Protein AF-A0A9E2ZBU8-F1 (afdb_monomer_lite)

pLDDT: mean 86.04, std 13.84, range [34.41, 98.12]

Secondary structure (DSSP, 8-state):
--------PEEHHHHHHTSGGGGSEEEE---TT-EE-EEEEESSGGGGGGPPTTEEEEE-TTTT-STTHHHHHHHHHHHTT-SEEEEETTS---HHHHHHHHHHT--EEEESSHHHHHHHHHHHHH-HHHHHHHHHHHHHHHHHT--SHHHHHHHHHHHSTT---EEE-TT--EEEE---TT-TT---PPP--PPPTT-

Radius of gyration: 19.85 Å; chains: 1; bounding box: 48×44×57 Å

Sequence (199 aa):
MSRNRTPEQLSVAELVHFGPLSRAHAFAAENLDRQVSQVNLVSELDQIRQCEPHAAVVLHGSAAMGVWAVESALRLAWERNASCVIAPSEIAVTSSTAQLAERLRVPLFVVDDPPNHALELSATVADTEAARARLTARCAVLFGDRSSVRDIVGVINTEVPGVTAALVTKDGNVIAGRSAVGRKGGGRRVQVSVAGPDG

Foldseek 3Di:
DDDPPPPPFDFLLLCCQQNLVVPWDWLADFPSRQGAQAEAEDLALVVLLVDAAQYEYQYDPNCVPDPCSLVSSLVSCLVRNHQAYEYEPVDDQDNVSSVSNNVSVHIYIYDHPSVVSRVRVRVCRVCVVVSVVVLVVVLVVQCVPDDDPQSNLVSCCRRPGPDFDFDADPVGHTPHTDDPPPDPPDDDDDDDDDDDVVD

Structure (mmCIF, N/CA/C/O backbone):
data_AF-A0A9E2ZBU8-F1
#
_entry.id   AF-A0A9E2ZBU8-F1
#
loop_
_atom_site.group_PDB
_atom_site.id
_atom_site.type_symbol
_atom_site.label_atom_id
_atom_site.label_alt_id
_atom_site.label_comp_id
_atom_site.label_asym_id
_atom_site.label_entity_id
_atom_site.label_seq_id
_atom_site.pdbx_PDB_ins_code
_atom_site.Cartn_x
_atom_site.Cartn_y
_atom_site.Cartn_z
_atom_site.occupancy
_atom_site.B_iso_or_equiv
_atom_site.auth_seq_id
_atom_site.auth_comp_id
_atom_site.auth_asym_id
_atom_site.auth_atom_id
_atom_site.pdbx_PDB_model_num
ATOM 1 N N . MET A 1 1 ? -14.453 32.007 6.905 1.00 34.41 1 MET A N 1
ATOM 2 C CA . MET A 1 1 ? -13.083 31.735 7.394 1.00 34.41 1 MET A CA 1
ATOM 3 C C . MET A 1 1 ? -12.793 30.253 7.182 1.00 34.41 1 MET A C 1
ATOM 5 O O . MET A 1 1 ? -13.114 29.448 8.048 1.00 34.41 1 MET A O 1
ATOM 9 N N . SER A 1 2 ? -12.287 29.874 6.003 1.00 34.97 2 SER A N 1
ATOM 10 C CA . SER A 1 2 ? -11.901 28.485 5.721 1.00 34.97 2 SER A CA 1
ATOM 11 C C . SER A 1 2 ? -10.653 28.146 6.522 1.00 34.97 2 SER A C 1
ATOM 13 O O . SER A 1 2 ? -9.615 28.778 6.348 1.00 34.97 2 SER A O 1
ATOM 15 N N . ARG A 1 3 ? -10.749 27.162 7.419 1.00 41.09 3 ARG A N 1
ATOM 16 C CA . ARG A 1 3 ? -9.559 26.523 7.980 1.00 41.09 3 ARG A CA 1
ATOM 17 C C . ARG A 1 3 ? -8.838 25.852 6.813 1.00 41.09 3 ARG A C 1
ATOM 19 O O . ARG A 1 3 ? -9.423 24.971 6.190 1.00 41.09 3 ARG A O 1
ATOM 26 N N . ASN A 1 4 ? -7.600 26.261 6.535 1.00 35.69 4 ASN A N 1
ATOM 27 C CA . ASN A 1 4 ? -6.659 25.475 5.739 1.00 35.69 4 ASN A CA 1
ATOM 28 C C . ASN A 1 4 ? -6.477 24.129 6.452 1.00 35.69 4 ASN A C 1
ATOM 30 O O . ASN A 1 4 ? -5.615 23.993 7.318 1.00 35.69 4 ASN A O 1
ATOM 34 N N . ARG A 1 5 ? -7.340 23.151 6.158 1.00 44.62 5 ARG A N 1
ATOM 35 C CA . ARG A 1 5 ? -7.040 21.752 6.440 1.00 44.62 5 ARG A CA 1
ATOM 36 C C . ARG A 1 5 ? -5.906 21.413 5.489 1.00 44.62 5 ARG A C 1
ATOM 38 O O . ARG A 1 5 ? -6.126 21.329 4.286 1.00 44.62 5 ARG A O 1
ATOM 45 N N . THR A 1 6 ? -4.693 21.293 6.016 1.00 48.62 6 THR A N 1
ATOM 46 C CA . THR A 1 6 ? -3.634 20.564 5.323 1.00 48.62 6 THR A CA 1
ATOM 47 C C . THR A 1 6 ? -4.263 19.245 4.872 1.00 48.62 6 THR A C 1
ATOM 49 O O . THR A 1 6 ? -4.860 18.587 5.731 1.00 48.62 6 THR A O 1
ATOM 52 N N . PRO A 1 7 ? -4.251 18.901 3.572 1.00 54.91 7 PRO A N 1
ATOM 53 C CA . PRO A 1 7 ? -4.858 17.661 3.118 1.00 54.91 7 PRO A CA 1
ATOM 54 C C . PRO A 1 7 ? -4.205 16.527 3.901 1.00 54.91 7 PRO A C 1
ATOM 56 O O . PRO A 1 7 ? -2.984 16.366 3.884 1.00 54.91 7 PRO A O 1
ATOM 59 N N . GLU A 1 8 ? -5.016 15.832 4.691 1.00 76.56 8 GLU A N 1
ATOM 60 C CA . GLU A 1 8 ? -4.556 14.721 5.506 1.00 76.56 8 GLU A CA 1
ATOM 61 C C . GLU A 1 8 ? -4.189 13.605 4.534 1.00 76.56 8 GLU A C 1
ATOM 63 O O . GLU A 1 8 ? -5.065 13.021 3.898 1.00 76.56 8 GLU A O 1
ATOM 68 N N . GLN A 1 9 ? -2.888 13.397 4.346 1.00 88.38 9 GLN A N 1
ATOM 69 C CA . GLN A 1 9 ? -2.360 12.376 3.452 1.00 88.38 9 GLN A CA 1
ATOM 70 C C . GLN A 1 9 ? -2.675 10.983 4.006 1.00 88.38 9 GLN A C 1
ATOM 72 O O . GLN A 1 9 ? -2.912 10.808 5.206 1.00 88.38 9 GLN A O 1
ATOM 77 N N . LEU A 1 10 ? -2.708 9.998 3.111 1.00 90.56 10 LEU A N 1
ATOM 78 C CA . LEU A 1 10 ? -2.818 8.595 3.494 1.00 90.56 10 LEU A CA 1
ATOM 79 C C . LEU A 1 10 ? -1.423 8.019 3.682 1.00 90.56 10 LEU A C 1
ATOM 81 O O . LEU A 1 10 ? -0.532 8.244 2.868 1.00 90.56 10 LEU A O 1
ATOM 85 N N . SER A 1 11 ? -1.240 7.228 4.725 1.00 92.50 11 SER A N 1
ATOM 86 C CA . SER A 1 11 ? -0.054 6.396 4.896 1.00 92.50 11 SER A CA 1
ATOM 87 C C . SER A 1 11 ? -0.058 5.199 3.942 1.00 92.50 11 SER A C 1
ATOM 89 O O . SER A 1 11 ? -1.113 4.720 3.515 1.00 92.50 11 SER A O 1
ATOM 91 N N . VAL A 1 12 ? 1.122 4.642 3.660 1.00 93.44 12 VAL A N 1
ATOM 92 C CA . VAL A 1 12 ? 1.232 3.355 2.949 1.00 93.44 12 VAL A CA 1
ATOM 93 C C . VAL A 1 12 ? 0.474 2.257 3.711 1.00 93.44 12 VAL A C 1
ATOM 95 O O . VAL A 1 12 ? -0.169 1.417 3.091 1.00 93.44 12 VAL A O 1
ATOM 98 N N . ALA A 1 13 ? 0.461 2.293 5.045 1.00 90.69 13 ALA A N 1
ATOM 99 C CA . ALA A 1 13 ? -0.291 1.358 5.878 1.00 90.69 13 ALA A CA 1
ATOM 100 C C . ALA A 1 13 ? -1.806 1.439 5.620 1.00 90.69 13 ALA A C 1
ATOM 102 O O . ALA A 1 13 ? -2.461 0.407 5.492 1.00 90.69 13 ALA A O 1
ATOM 103 N N . GLU A 1 14 ? -2.368 2.645 5.495 1.00 89.94 14 GLU A N 1
ATOM 104 C CA . GLU A 1 14 ? -3.777 2.828 5.112 1.00 89.94 14 GLU A CA 1
ATOM 105 C C . GLU A 1 14 ? -4.059 2.257 3.716 1.00 89.94 14 GLU A C 1
ATOM 107 O O . GLU A 1 14 ? -5.063 1.564 3.525 1.00 89.94 14 GLU A O 1
ATOM 112 N N . LEU A 1 15 ? -3.147 2.464 2.762 1.00 92.19 15 LEU A N 1
ATOM 113 C CA . LEU A 1 15 ? -3.277 1.925 1.407 1.00 92.19 15 LEU A CA 1
ATOM 114 C C . LEU A 1 15 ? -3.177 0.393 1.358 1.00 92.19 15 LEU A C 1
ATOM 116 O O . LEU A 1 15 ? -3.864 -0.224 0.548 1.00 92.19 15 LEU A O 1
ATOM 120 N N . VAL A 1 16 ? -2.362 -0.220 2.220 1.00 91.06 16 VAL A N 1
ATOM 121 C CA . VAL A 1 16 ? -2.222 -1.682 2.337 1.00 91.06 16 VAL A CA 1
ATOM 122 C C . VAL A 1 16 ? -3.426 -2.305 3.025 1.00 91.06 16 VAL A C 1
ATOM 124 O O . VAL A 1 16 ? -3.914 -3.334 2.585 1.00 91.06 16 VAL A O 1
ATOM 127 N N . HIS A 1 17 ? -3.943 -1.717 4.098 1.00 84.12 17 HIS A N 1
ATOM 128 C CA . HIS A 1 17 ? -5.036 -2.361 4.825 1.00 84.12 17 HIS A CA 1
ATOM 129 C C . HIS A 1 17 ? -6.411 -2.162 4.163 1.00 84.12 17 HIS A C 1
ATOM 131 O O . HIS A 1 17 ? -7.248 -3.064 4.231 1.00 84.12 17 HIS A O 1
ATOM 137 N N . PHE A 1 18 ? -6.650 -1.014 3.513 1.00 78.50 18 PHE A N 1
ATOM 138 C CA . PHE A 1 18 ? -7.980 -0.639 2.985 1.00 78.50 18 PHE A CA 1
ATOM 139 C C . PHE A 1 18 ? -7.975 -0.090 1.573 1.00 78.50 18 PHE A C 1
ATOM 141 O O . PHE A 1 18 ? -9.037 0.072 0.971 1.00 78.50 18 PHE A O 1
ATOM 148 N N . GLY A 1 19 ? -6.798 0.251 1.072 1.00 84.25 19 GLY A N 1
ATOM 149 C CA . GLY A 1 19 ? -6.648 0.796 -0.255 1.00 84.25 19 GLY A CA 1
ATOM 150 C C . GLY A 1 19 ? -6.355 -0.273 -1.306 1.00 84.25 19 GLY A C 1
ATOM 151 O O . GLY A 1 19 ? -6.432 -1.484 -1.055 1.00 84.25 19 GLY A O 1
ATOM 152 N N . PRO A 1 20 ? -5.973 0.194 -2.499 1.00 88.88 20 PRO A N 1
ATOM 153 C CA . PRO A 1 20 ? -5.627 -0.663 -3.628 1.00 88.88 20 PRO A CA 1
ATOM 154 C C . PRO A 1 20 ? -4.460 -1.627 -3.351 1.00 88.88 20 PRO A C 1
ATOM 156 O O . PRO A 1 20 ? -4.374 -2.670 -3.986 1.00 88.88 20 PRO A O 1
ATOM 159 N N . LEU A 1 21 ? -3.591 -1.349 -2.366 1.00 91.88 21 LEU A N 1
ATOM 160 C CA . LEU A 1 21 ? -2.476 -2.246 -2.021 1.00 91.88 21 LEU A CA 1
ATOM 161 C C . LEU A 1 21 ? -2.887 -3.439 -1.149 1.00 91.88 21 LEU A C 1
ATOM 163 O O . LEU A 1 21 ? -2.056 -4.302 -0.886 1.00 91.88 21 LEU A O 1
ATOM 167 N N . SER A 1 22 ? -4.152 -3.544 -0.736 1.00 88.56 22 SER A N 1
ATOM 168 C CA . SER A 1 22 ? -4.653 -4.701 0.029 1.00 88.56 22 SER A CA 1
ATOM 169 C C . SER A 1 22 ? -4.558 -6.036 -0.700 1.00 88.56 22 SER A C 1
ATOM 171 O O . SER A 1 22 ? -4.572 -7.089 -0.064 1.00 88.56 22 SER A O 1
ATOM 173 N N . ARG A 1 23 ? -4.437 -5.998 -2.028 1.00 86.44 23 ARG A N 1
ATOM 174 C CA . ARG A 1 23 ? -4.254 -7.177 -2.883 1.00 86.44 23 ARG A CA 1
ATOM 175 C C . ARG A 1 23 ? -2.818 -7.330 -3.382 1.00 86.44 23 ARG A C 1
ATOM 177 O O . ARG A 1 23 ? -2.524 -8.304 -4.065 1.00 86.44 23 ARG A O 1
ATOM 184 N N . ALA A 1 24 ? -1.939 -6.386 -3.051 1.00 92.00 24 ALA A N 1
ATOM 185 C CA . ALA A 1 24 ? -0.552 -6.413 -3.477 1.00 92.00 24 ALA A CA 1
ATOM 186 C C . ALA A 1 24 ? 0.251 -7.438 -2.668 1.00 92.00 24 ALA A C 1
ATOM 188 O O . ALA A 1 24 ? 0.040 -7.614 -1.465 1.00 92.00 24 ALA A O 1
ATOM 189 N N . HIS A 1 25 ? 1.228 -8.074 -3.308 1.00 93.19 25 HIS A N 1
ATOM 190 C CA . HIS A 1 25 ? 2.196 -8.907 -2.609 1.00 93.19 25 HIS A CA 1
ATOM 191 C C . HIS A 1 25 ? 3.324 -8.034 -2.050 1.00 93.19 25 HIS A C 1
ATOM 193 O O . HIS A 1 25 ? 4.019 -7.353 -2.803 1.00 93.19 25 HIS A O 1
ATOM 199 N N . ALA A 1 26 ? 3.517 -8.035 -0.732 1.00 93.06 26 ALA A N 1
ATOM 200 C CA . ALA A 1 26 ? 4.542 -7.225 -0.081 1.00 93.06 26 ALA A CA 1
ATOM 201 C C . ALA A 1 26 ? 5.850 -8.014 0.091 1.00 93.06 26 ALA A C 1
ATOM 203 O O . ALA A 1 26 ? 5.866 -9.045 0.758 1.00 93.06 26 ALA A O 1
ATOM 204 N N . PHE A 1 27 ? 6.948 -7.497 -0.465 1.00 91.56 27 PHE A N 1
ATOM 205 C CA . PHE A 1 27 ? 8.294 -8.072 -0.324 1.00 91.56 27 PHE A CA 1
ATOM 206 C C . PHE A 1 27 ? 9.137 -7.361 0.738 1.00 91.56 27 PHE A C 1
ATOM 208 O O . PHE A 1 27 ? 10.015 -7.975 1.332 1.00 91.56 27 PHE A O 1
ATOM 215 N N . ALA A 1 28 ? 8.859 -6.082 0.992 1.00 88.19 28 ALA A N 1
ATOM 216 C CA . ALA A 1 28 ? 9.408 -5.332 2.115 1.00 88.19 28 ALA A CA 1
ATOM 217 C C . ALA A 1 28 ? 8.299 -4.436 2.670 1.00 88.19 28 ALA A C 1
ATOM 219 O O . ALA A 1 28 ? 7.835 -3.525 1.986 1.00 88.19 28 ALA A O 1
ATOM 220 N N . ALA A 1 29 ? 7.847 -4.720 3.891 1.00 83.12 29 ALA A N 1
ATOM 221 C CA . ALA A 1 29 ? 6.675 -4.085 4.500 1.00 83.12 29 ALA A CA 1
ATOM 222 C C . ALA A 1 29 ? 7.013 -3.311 5.786 1.00 83.12 29 ALA A C 1
ATOM 224 O O . ALA A 1 29 ? 6.170 -3.143 6.665 1.00 83.12 29 ALA A O 1
ATOM 225 N N . GLU A 1 30 ? 8.254 -2.849 5.922 1.00 84.50 30 GLU A N 1
ATOM 226 C CA . GLU A 1 30 ? 8.658 -1.970 7.020 1.00 84.50 30 GLU A CA 1
ATOM 227 C C . GLU A 1 30 ? 8.418 -0.496 6.668 1.00 84.50 30 GLU A C 1
ATOM 229 O O . GLU A 1 30 ? 8.468 -0.118 5.503 1.00 84.50 30 GLU A O 1
ATOM 234 N N . ASN A 1 31 ? 8.243 0.366 7.676 1.00 84.12 31 ASN A N 1
ATOM 235 C CA . ASN A 1 31 ? 8.067 1.821 7.501 1.00 84.12 31 ASN A CA 1
ATOM 236 C C . ASN A 1 31 ? 6.823 2.202 6.670 1.00 84.12 31 ASN A C 1
ATOM 238 O O . ASN A 1 31 ? 6.849 3.119 5.847 1.00 84.12 31 ASN A O 1
ATOM 242 N N . LEU A 1 32 ? 5.713 1.489 6.886 1.00 89.50 32 LEU A N 1
ATOM 243 C CA . LEU A 1 32 ? 4.431 1.763 6.223 1.00 89.50 32 LEU A CA 1
ATOM 244 C C . LEU A 1 32 ? 3.734 3.038 6.737 1.00 89.50 32 LEU A C 1
ATOM 246 O O . LEU A 1 32 ? 2.724 3.459 6.186 1.00 89.50 32 LEU A O 1
ATOM 250 N N . ASP A 1 33 ? 4.254 3.670 7.786 1.00 89.50 33 ASP A N 1
ATOM 251 C CA . ASP A 1 33 ? 3.757 4.928 8.355 1.00 89.50 33 ASP A CA 1
ATOM 252 C C . ASP A 1 33 ? 4.036 6.153 7.466 1.00 89.50 33 ASP A C 1
ATOM 254 O O . ASP A 1 33 ? 3.473 7.234 7.683 1.00 89.50 33 ASP A O 1
ATOM 258 N N . ARG A 1 34 ? 4.871 5.988 6.432 1.00 91.56 34 ARG A N 1
ATOM 259 C CA . ARG A 1 34 ? 5.190 7.042 5.466 1.00 91.56 34 ARG A CA 1
ATOM 260 C C . ARG A 1 34 ? 3.941 7.483 4.707 1.00 91.56 34 ARG A C 1
ATOM 262 O O . ARG A 1 34 ? 3.166 6.664 4.222 1.00 91.56 34 ARG A O 1
ATOM 269 N N . GLN A 1 35 ? 3.770 8.797 4.613 1.00 93.56 35 GLN A N 1
ATOM 270 C CA . GLN A 1 35 ? 2.636 9.436 3.951 1.00 93.56 35 GLN A CA 1
ATOM 271 C C . GLN A 1 35 ? 2.805 9.418 2.436 1.00 93.56 35 GLN A C 1
ATOM 273 O O . GLN A 1 35 ? 3.923 9.557 1.948 1.00 93.56 35 GLN A O 1
ATOM 278 N N . VAL A 1 36 ? 1.715 9.266 1.699 1.00 95.06 36 VAL A N 1
ATOM 279 C CA . VAL A 1 36 ? 1.680 9.288 0.239 1.00 95.06 36 VAL A CA 1
ATOM 280 C C . VAL A 1 36 ? 0.996 10.572 -0.204 1.00 95.06 36 VAL A C 1
ATOM 282 O O . VAL A 1 36 ? -0.186 10.787 0.061 1.00 95.06 36 VAL A O 1
ATOM 285 N N . SER A 1 37 ? 1.762 11.440 -0.859 1.00 93.56 37 SER A N 1
ATOM 286 C CA . SER A 1 37 ? 1.287 12.733 -1.361 1.00 93.56 37 SER A CA 1
ATOM 287 C C . SER A 1 37 ? 0.726 12.637 -2.778 1.00 93.56 37 SER A C 1
ATOM 289 O O . SER A 1 37 ? -0.188 13.376 -3.131 1.00 93.56 37 SER A O 1
ATOM 291 N N . GLN A 1 38 ? 1.282 11.735 -3.586 1.00 94.38 38 GLN A N 1
ATOM 292 C CA . GLN A 1 38 ? 0.924 11.531 -4.984 1.00 94.38 38 GLN A CA 1
ATOM 293 C C . GLN A 1 38 ? 1.355 10.144 -5.460 1.00 94.38 38 GLN A C 1
ATOM 295 O O . GLN A 1 38 ? 2.080 9.426 -4.767 1.00 94.38 38 GLN A O 1
ATOM 300 N N . VAL A 1 39 ? 0.928 9.786 -6.665 1.00 97.19 39 VAL A N 1
ATOM 301 C CA . VAL A 1 39 ? 1.244 8.513 -7.309 1.00 97.19 39 VAL A CA 1
ATOM 302 C C . VAL A 1 39 ? 1.863 8.805 -8.668 1.00 97.19 39 VAL A C 1
ATOM 304 O O . VAL A 1 39 ? 1.309 9.570 -9.455 1.00 97.19 39 VAL A O 1
ATOM 307 N N . ASN A 1 40 ? 3.003 8.182 -8.950 1.00 97.69 40 ASN A N 1
ATOM 308 C CA . ASN A 1 40 ? 3.741 8.374 -10.191 1.00 97.69 40 ASN A CA 1
ATOM 309 C C . ASN A 1 40 ? 3.876 7.028 -10.903 1.00 97.69 40 ASN A C 1
ATOM 311 O O . ASN A 1 40 ? 4.662 6.182 -10.477 1.00 97.69 40 ASN A O 1
ATOM 315 N N . LEU A 1 41 ? 3.125 6.840 -11.992 1.00 97.44 41 LEU A N 1
ATOM 316 C CA . LEU A 1 41 ? 3.335 5.728 -12.918 1.00 97.44 41 LEU A CA 1
ATOM 317 C C . LEU A 1 41 ? 4.513 6.067 -13.836 1.00 97.44 41 LEU A C 1
ATOM 319 O O . LEU A 1 41 ? 4.427 7.001 -14.632 1.00 97.44 41 LEU A O 1
ATOM 323 N N . VAL A 1 42 ? 5.606 5.317 -13.725 1.00 96.69 42 VAL A N 1
ATOM 324 C CA . VAL A 1 42 ? 6.838 5.560 -14.482 1.00 96.69 42 VAL A CA 1
ATOM 325 C C . VAL A 1 42 ? 7.047 4.483 -15.538 1.00 96.69 42 VAL A C 1
ATOM 327 O O . VAL A 1 42 ? 7.001 3.290 -15.252 1.00 96.69 42 VAL A O 1
ATOM 330 N N . SER A 1 43 ? 7.278 4.912 -16.775 1.00 94.44 43 SER A N 1
ATOM 331 C CA . SER A 1 43 ? 7.582 4.036 -17.917 1.00 94.44 43 SER A CA 1
ATOM 332 C C . SER A 1 43 ? 9.075 3.898 -18.187 1.00 94.44 43 SER A C 1
ATOM 334 O O . SER A 1 43 ? 9.480 2.950 -18.861 1.00 94.44 43 SER A O 1
ATOM 336 N N . GLU A 1 44 ? 9.877 4.786 -17.597 1.00 94.19 44 GLU A N 1
ATOM 337 C CA . GLU A 1 44 ? 11.337 4.789 -17.637 1.00 94.19 44 GLU A CA 1
ATOM 338 C C . GLU A 1 44 ? 11.893 5.127 -16.249 1.00 94.19 44 GLU A C 1
ATOM 340 O O . GLU A 1 44 ? 11.351 5.980 -15.544 1.00 94.19 44 GLU A O 1
ATOM 345 N N . LEU A 1 45 ? 13.001 4.495 -15.852 1.00 93.50 45 LEU A N 1
ATOM 346 C CA . LEU A 1 45 ? 13.570 4.677 -14.510 1.00 93.50 45 LEU A CA 1
ATOM 347 C C . LEU A 1 45 ? 14.020 6.117 -14.231 1.00 93.50 45 LEU A C 1
ATOM 349 O O . LEU A 1 45 ? 13.899 6.586 -13.100 1.00 93.50 45 LEU A O 1
ATOM 353 N N . ASP A 1 46 ? 14.486 6.851 -15.241 1.00 93.44 46 ASP A N 1
ATOM 354 C CA . ASP A 1 46 ? 14.919 8.240 -15.055 1.00 93.44 46 ASP A CA 1
ATOM 355 C C . ASP A 1 46 ? 13.769 9.187 -14.679 1.00 93.44 46 ASP A C 1
ATOM 357 O O . ASP A 1 46 ? 14.008 10.206 -14.028 1.00 93.44 46 ASP A O 1
ATOM 361 N N . GLN A 1 47 ? 12.513 8.823 -14.964 1.00 96.00 47 GLN A N 1
ATOM 362 C CA . GLN A 1 47 ? 11.340 9.581 -14.511 1.00 96.00 47 GLN A CA 1
ATOM 363 C C . GLN A 1 47 ? 11.212 9.580 -12.981 1.00 96.00 47 GLN A C 1
ATOM 365 O O . GLN A 1 47 ? 10.679 10.528 -12.402 1.00 96.00 47 GLN A O 1
ATOM 370 N N . ILE A 1 48 ? 11.771 8.573 -12.294 1.00 96.38 48 ILE A N 1
ATOM 371 C CA . ILE A 1 48 ? 11.787 8.528 -10.826 1.00 96.38 48 ILE A CA 1
ATOM 372 C C . ILE A 1 48 ? 12.538 9.739 -10.269 1.00 96.38 48 ILE A C 1
ATOM 374 O O . ILE A 1 48 ? 12.109 10.317 -9.274 1.00 96.38 48 ILE A O 1
ATOM 378 N N . ARG A 1 49 ? 13.600 10.202 -10.943 1.00 95.06 49 ARG A N 1
ATOM 379 C CA . ARG A 1 49 ? 14.395 11.366 -10.509 1.00 95.06 49 ARG A CA 1
ATOM 380 C C . ARG A 1 49 ? 13.577 12.655 -10.437 1.00 95.06 49 ARG A C 1
ATOM 382 O O . ARG A 1 49 ? 13.947 13.562 -9.699 1.00 95.06 49 ARG A O 1
ATOM 389 N N . GLN A 1 50 ? 12.477 12.723 -11.181 1.00 94.19 50 GLN A N 1
ATOM 390 C CA . GLN A 1 50 ? 11.587 13.880 -11.251 1.00 94.19 50 GLN A CA 1
ATOM 391 C C . GLN A 1 50 ? 10.398 13.773 -10.286 1.00 94.19 50 GLN A C 1
ATOM 393 O O . GLN A 1 50 ? 9.637 14.724 -10.153 1.00 94.19 50 GLN A O 1
ATOM 398 N N . CYS A 1 51 ? 10.223 12.640 -9.599 1.00 94.06 51 CYS A N 1
ATOM 399 C CA . CYS A 1 51 ? 9.141 12.477 -8.631 1.00 94.06 51 CYS A CA 1
ATOM 400 C C . CYS A 1 51 ? 9.342 13.416 -7.437 1.00 94.06 51 CYS A C 1
ATOM 402 O O . CYS A 1 51 ? 10.471 13.581 -6.964 1.00 94.06 51 CYS A O 1
ATOM 404 N N . GLU A 1 52 ? 8.261 14.005 -6.921 1.00 93.62 52 GLU A N 1
ATOM 405 C CA . GLU A 1 52 ? 8.315 14.747 -5.655 1.00 93.62 52 GLU A CA 1
ATOM 406 C C . GLU A 1 52 ? 8.511 13.791 -4.471 1.00 93.62 52 GLU A C 1
ATOM 408 O O . GLU A 1 52 ? 8.143 12.611 -4.553 1.00 93.62 52 GLU A O 1
ATOM 413 N N . PRO A 1 53 ? 9.047 14.289 -3.343 1.00 95.00 53 PRO A N 1
ATOM 414 C CA . PRO A 1 53 ? 9.073 13.530 -2.105 1.00 95.00 53 PRO A CA 1
ATOM 415 C C . PRO A 1 53 ? 7.686 13.010 -1.727 1.00 95.00 53 PRO A C 1
ATOM 417 O O . PRO A 1 53 ? 6.661 13.643 -1.993 1.00 95.00 53 PRO A O 1
ATOM 420 N N . HIS A 1 54 ? 7.671 11.869 -1.045 1.00 95.94 54 HIS A N 1
ATOM 421 C CA . HIS A 1 54 ? 6.458 11.198 -0.583 1.00 95.94 54 HIS A CA 1
ATOM 422 C C . HIS A 1 54 ? 5.552 10.629 -1.689 1.00 95.94 54 HIS A C 1
ATOM 424 O O . HIS A 1 54 ? 4.423 10.225 -1.414 1.00 95.94 54 HIS A O 1
ATOM 430 N N . ALA A 1 55 ? 6.040 10.534 -2.929 1.00 96.94 55 ALA A N 1
ATOM 431 C CA . ALA A 1 55 ? 5.330 9.845 -4.002 1.00 96.94 55 ALA A CA 1
ATOM 432 C C . ALA A 1 55 ? 5.321 8.318 -3.805 1.00 96.94 55 ALA A C 1
ATOM 434 O O . ALA A 1 55 ? 6.320 7.737 -3.375 1.00 96.94 55 ALA A O 1
ATOM 435 N N . ALA A 1 56 ? 4.227 7.656 -4.172 1.00 97.62 56 ALA A N 1
ATOM 436 C CA . ALA A 1 56 ? 4.212 6.223 -4.451 1.00 97.62 56 ALA A CA 1
ATOM 437 C C . ALA A 1 56 ? 4.635 6.002 -5.910 1.00 97.62 56 ALA A C 1
ATOM 439 O O . ALA A 1 56 ? 3.968 6.478 -6.831 1.00 97.62 56 ALA A O 1
ATOM 440 N N . VAL A 1 57 ? 5.751 5.309 -6.128 1.00 98.12 57 VAL A N 1
ATOM 441 C CA . VAL A 1 57 ? 6.291 5.062 -7.471 1.00 98.12 57 VAL A CA 1
ATOM 442 C C . VAL A 1 57 ? 5.764 3.727 -7.975 1.00 98.12 57 VAL A C 1
ATOM 444 O O . VAL A 1 57 ? 6.062 2.687 -7.393 1.00 98.12 57 VAL A O 1
ATOM 447 N N . VAL A 1 58 ? 5.007 3.751 -9.066 1.00 97.94 58 VAL A N 1
ATOM 448 C CA . VAL A 1 58 ? 4.495 2.553 -9.735 1.00 97.94 58 VAL A CA 1
ATOM 449 C C . VAL A 1 58 ? 5.291 2.337 -11.010 1.00 97.94 58 VAL A C 1
ATOM 451 O O . VAL A 1 58 ? 5.292 3.188 -11.896 1.00 97.94 58 VAL A O 1
ATOM 454 N N . LEU A 1 59 ? 5.985 1.210 -11.115 1.00 97.19 59 LEU A N 1
ATOM 455 C CA . LEU A 1 59 ? 6.727 0.856 -12.316 1.00 97.19 59 LEU A CA 1
ATOM 456 C C . LEU A 1 59 ? 5.758 0.292 -13.356 1.00 97.19 59 LEU A C 1
ATOM 458 O O . LEU A 1 59 ? 5.057 -0.686 -13.108 1.00 97.19 59 LEU A O 1
ATOM 462 N N . HIS A 1 60 ? 5.742 0.884 -14.542 1.00 94.81 60 HIS A N 1
ATOM 463 C CA . HIS A 1 60 ? 5.164 0.242 -15.712 1.00 94.81 60 HIS A CA 1
ATOM 464 C C . HIS A 1 60 ? 6.033 -0.953 -16.130 1.00 94.81 60 HIS A C 1
ATOM 466 O O . HIS A 1 60 ? 7.250 -0.946 -15.915 1.00 94.81 60 HIS A O 1
ATOM 472 N N . GLY A 1 61 ? 5.439 -1.941 -16.809 1.00 88.44 61 GLY A N 1
ATOM 473 C CA . GLY A 1 61 ? 6.156 -3.126 -17.296 1.00 88.44 61 GLY A CA 1
ATOM 474 C C . 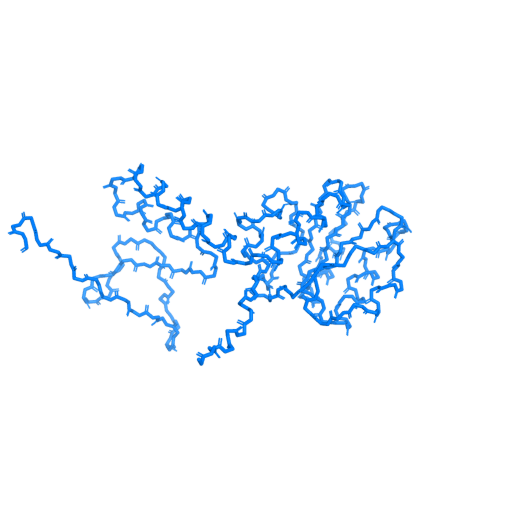GLY A 1 61 ? 7.398 -2.792 -18.132 1.00 88.44 61 GLY A C 1
ATOM 475 O O . GLY A 1 61 ? 8.403 -3.483 -18.038 1.00 88.44 61 GLY A O 1
ATOM 476 N N . SER A 1 62 ? 7.388 -1.678 -18.873 1.00 88.50 62 SER A N 1
ATOM 477 C CA . SER A 1 62 ? 8.551 -1.206 -19.642 1.00 88.50 62 SER A CA 1
ATOM 478 C C . SER A 1 62 ? 9.715 -0.712 -18.773 1.00 88.50 62 SER A C 1
ATOM 480 O O . SER A 1 62 ? 10.865 -1.003 -19.087 1.00 88.50 62 SER A O 1
ATOM 482 N N . ALA A 1 63 ? 9.441 -0.003 -17.670 1.00 87.00 63 ALA A N 1
ATOM 483 C CA . ALA A 1 63 ? 10.468 0.502 -16.746 1.00 87.00 63 ALA A CA 1
ATOM 484 C C . ALA A 1 63 ? 11.138 -0.628 -15.955 1.00 87.00 63 ALA A C 1
ATOM 486 O O . ALA A 1 63 ? 12.248 -0.492 -15.447 1.00 87.00 63 ALA A O 1
ATOM 487 N N . ALA A 1 64 ? 10.414 -1.734 -15.845 1.00 84.38 64 ALA A N 1
ATOM 488 C CA . ALA A 1 64 ? 10.767 -2.959 -15.163 1.00 84.38 64 ALA A CA 1
ATOM 489 C C . ALA A 1 64 ? 11.635 -3.915 -16.000 1.00 84.38 64 ALA A C 1
ATOM 491 O O . ALA A 1 64 ? 12.107 -4.930 -15.485 1.00 84.38 64 ALA A O 1
ATOM 492 N N . MET A 1 65 ? 11.861 -3.604 -17.279 1.00 81.00 65 MET A N 1
ATOM 493 C CA . MET A 1 65 ? 12.649 -4.444 -18.175 1.00 81.00 65 MET A CA 1
ATOM 494 C C . MET A 1 65 ? 14.141 -4.304 -17.870 1.00 81.00 65 MET A C 1
ATOM 496 O O . MET A 1 65 ? 14.800 -3.355 -18.287 1.00 81.00 65 MET A O 1
ATOM 500 N N . GLY A 1 66 ? 14.695 -5.278 -17.155 1.00 80.50 66 GLY A N 1
ATOM 501 C CA . GLY A 1 66 ? 16.132 -5.373 -16.921 1.00 80.50 66 GLY A CA 1
ATOM 502 C C . GLY A 1 66 ? 16.460 -6.146 -15.654 1.00 80.50 66 GLY A C 1
ATOM 503 O O . GLY A 1 66 ? 15.726 -6.090 -14.675 1.00 80.50 66 GLY A O 1
ATOM 504 N N . VAL A 1 67 ? 17.609 -6.826 -15.659 1.00 81.56 67 VAL A N 1
ATOM 505 C CA . VAL A 1 67 ? 18.064 -7.685 -14.546 1.00 81.56 67 VAL A CA 1
ATOM 506 C C . VAL A 1 67 ? 18.164 -6.926 -13.212 1.00 81.56 67 VAL A C 1
ATOM 508 O O . VAL A 1 67 ? 18.046 -7.540 -12.162 1.00 81.56 67 VAL A O 1
ATOM 511 N N . TRP A 1 68 ? 18.350 -5.602 -13.261 1.00 87.25 68 TRP A N 1
ATOM 512 C CA . TRP A 1 68 ? 18.544 -4.727 -12.095 1.00 87.25 68 TRP A CA 1
ATOM 513 C C . TRP A 1 68 ? 17.551 -3.558 -12.033 1.00 87.25 68 TRP A C 1
ATOM 515 O O . TRP A 1 68 ? 17.829 -2.529 -11.406 1.00 87.25 68 TRP A O 1
ATOM 525 N N . ALA A 1 69 ? 16.439 -3.643 -12.769 1.00 92.44 69 ALA A N 1
ATOM 526 C CA . ALA A 1 69 ? 15.512 -2.525 -12.905 1.00 92.44 69 ALA A CA 1
ATOM 527 C C . ALA A 1 69 ? 14.853 -2.160 -11.565 1.00 92.44 69 ALA A C 1
ATOM 529 O O . ALA A 1 69 ? 14.797 -0.982 -11.209 1.00 92.44 69 ALA A O 1
ATOM 530 N N . VAL A 1 70 ? 14.430 -3.158 -10.782 1.00 95.19 70 VAL A N 1
ATOM 531 C CA . VAL A 1 70 ? 13.781 -2.938 -9.478 1.00 95.19 70 VAL A CA 1
ATOM 532 C C . VAL A 1 70 ? 14.778 -2.407 -8.447 1.00 95.19 70 VAL A C 1
ATOM 534 O O . VAL A 1 70 ? 14.464 -1.469 -7.722 1.00 95.19 70 VAL A O 1
ATOM 537 N N . GLU A 1 71 ? 16.005 -2.925 -8.408 1.00 96.06 71 GLU A N 1
ATOM 538 C CA . GLU A 1 71 ? 17.065 -2.439 -7.518 1.00 96.06 71 GLU A CA 1
ATOM 539 C C . GLU A 1 71 ? 17.434 -0.986 -7.826 1.00 96.06 71 GLU A C 1
ATOM 541 O O . GLU A 1 71 ? 17.610 -0.169 -6.917 1.00 96.06 71 GLU A O 1
ATOM 546 N N . SER A 1 72 ? 17.516 -0.653 -9.115 1.00 96.31 72 SER A N 1
ATOM 547 C CA . SER A 1 72 ? 17.766 0.713 -9.570 1.00 96.31 72 SER A CA 1
ATOM 548 C C . SER A 1 72 ? 16.606 1.630 -9.187 1.00 96.31 72 SER A C 1
ATOM 550 O O . SER A 1 72 ? 16.838 2.703 -8.632 1.00 96.31 72 SER A O 1
ATOM 552 N N . ALA A 1 73 ? 15.361 1.191 -9.395 1.00 97.00 73 ALA A N 1
ATOM 553 C CA . ALA A 1 73 ? 14.174 1.930 -8.981 1.00 97.00 73 ALA A CA 1
ATOM 554 C C . ALA A 1 73 ? 14.139 2.178 -7.468 1.00 97.00 73 ALA A C 1
ATOM 556 O O . ALA A 1 73 ? 13.893 3.305 -7.050 1.00 97.00 73 ALA A O 1
ATOM 557 N N . LEU A 1 74 ? 14.438 1.166 -6.646 1.00 97.44 74 LEU A N 1
ATOM 558 C CA . LEU A 1 74 ? 14.504 1.289 -5.186 1.00 97.44 74 LEU A CA 1
ATOM 559 C C . LEU A 1 74 ? 15.535 2.330 -4.753 1.00 97.44 74 LEU A C 1
ATOM 561 O O . LEU A 1 74 ? 15.255 3.162 -3.889 1.00 97.44 74 LEU A O 1
ATOM 565 N N . ARG A 1 75 ? 16.717 2.319 -5.376 1.00 97.69 75 ARG A N 1
ATOM 566 C CA . ARG A 1 75 ? 17.761 3.303 -5.090 1.00 97.69 75 ARG A CA 1
ATOM 567 C C . ARG A 1 75 ? 17.325 4.718 -5.469 1.00 97.69 75 ARG A C 1
ATOM 569 O O . ARG A 1 75 ? 17.479 5.627 -4.660 1.00 97.69 75 ARG A O 1
ATOM 576 N N . LEU A 1 76 ? 16.739 4.899 -6.652 1.00 97.75 76 LEU A N 1
ATOM 577 C CA . LEU A 1 76 ? 16.238 6.200 -7.107 1.00 97.75 76 LEU A CA 1
ATOM 578 C C . LEU A 1 76 ? 15.079 6.706 -6.239 1.00 97.75 76 LEU A C 1
ATOM 580 O O . LEU A 1 76 ? 15.037 7.880 -5.878 1.00 97.75 76 LEU A O 1
ATOM 584 N N . ALA A 1 77 ? 14.164 5.819 -5.856 1.00 97.38 77 ALA A N 1
ATOM 585 C CA . ALA A 1 77 ? 13.058 6.119 -4.957 1.00 97.38 77 ALA A CA 1
ATOM 586 C C . ALA A 1 77 ? 13.566 6.570 -3.580 1.00 97.38 77 ALA A C 1
ATOM 588 O O . ALA A 1 77 ? 13.078 7.562 -3.035 1.00 97.38 77 ALA A O 1
ATOM 589 N N . TRP A 1 78 ? 14.586 5.893 -3.043 1.00 97.38 78 TRP A N 1
ATOM 590 C CA . TRP A 1 78 ? 15.252 6.295 -1.806 1.00 97.38 78 TRP A CA 1
ATOM 591 C C . TRP A 1 78 ? 15.911 7.679 -1.928 1.00 97.38 78 TRP A C 1
ATOM 593 O O . TRP A 1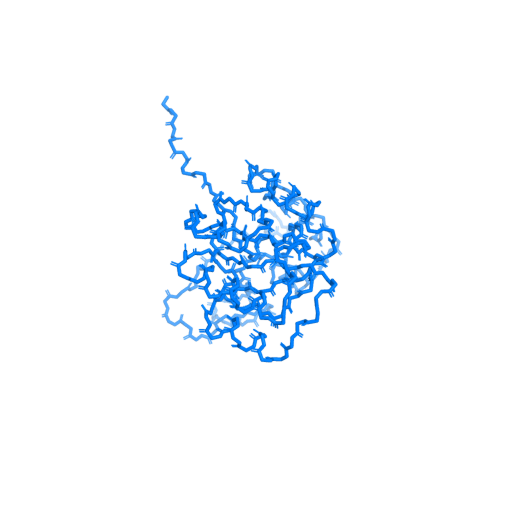 78 ? 15.656 8.543 -1.090 1.00 97.38 78 TRP A O 1
ATOM 603 N N . GLU A 1 79 ? 16.670 7.934 -3.001 1.00 97.56 79 GLU A N 1
ATOM 604 C CA . GLU A 1 79 ? 17.295 9.242 -3.282 1.00 97.56 79 GLU A CA 1
ATOM 605 C C . GLU A 1 79 ? 16.258 10.379 -3.365 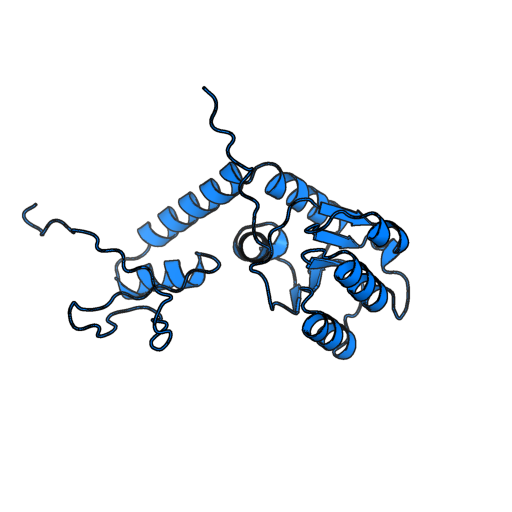1.00 97.56 79 GLU A C 1
ATOM 607 O O . GLU A 1 79 ? 16.536 11.523 -2.995 1.00 97.56 79 GLU A O 1
ATOM 612 N N . ARG A 1 80 ? 15.040 10.069 -3.822 1.00 96.81 80 ARG A N 1
ATOM 613 C CA . ARG A 1 80 ? 13.927 11.019 -3.947 1.00 96.81 80 ARG A CA 1
ATOM 614 C C . ARG A 1 80 ? 12.992 11.072 -2.744 1.00 96.81 80 ARG A C 1
ATOM 616 O O . ARG A 1 80 ? 12.040 11.847 -2.766 1.00 96.81 80 ARG A O 1
ATOM 623 N N . ASN A 1 81 ? 13.262 10.308 -1.684 1.00 96.62 81 ASN A N 1
ATOM 624 C CA . ASN A 1 81 ? 12.374 10.182 -0.527 1.00 96.62 81 ASN A CA 1
ATOM 625 C C . ASN A 1 81 ? 10.934 9.785 -0.935 1.00 96.62 81 ASN A C 1
ATOM 627 O O . ASN A 1 81 ? 9.960 10.228 -0.324 1.00 96.62 81 ASN A O 1
ATOM 631 N N . ALA A 1 82 ? 10.788 8.940 -1.959 1.00 97.38 82 ALA A N 1
ATOM 632 C CA . ALA A 1 82 ? 9.513 8.336 -2.351 1.00 97.38 82 ALA A CA 1
ATOM 633 C C . ALA A 1 82 ? 9.036 7.361 -1.269 1.00 97.38 82 ALA A C 1
ATOM 635 O O . ALA A 1 82 ? 9.867 6.727 -0.619 1.00 97.38 82 ALA A O 1
ATOM 636 N N . SER A 1 83 ? 7.726 7.252 -1.052 1.00 97.12 83 SER A N 1
ATOM 637 C CA . SER A 1 83 ? 7.115 6.541 0.081 1.00 97.12 83 SER A CA 1
ATOM 638 C C . SER A 1 83 ? 7.059 5.029 -0.078 1.00 97.12 83 SER A C 1
ATOM 640 O O . SER A 1 83 ? 7.167 4.326 0.923 1.00 97.12 83 SER A O 1
ATOM 642 N N . CYS A 1 84 ? 6.941 4.530 -1.305 1.00 97.62 84 CYS A N 1
ATOM 643 C CA . CYS A 1 84 ? 7.029 3.110 -1.639 1.00 97.62 84 CYS A CA 1
ATOM 644 C C . CYS A 1 84 ? 7.310 2.923 -3.136 1.00 97.62 84 CYS A C 1
ATOM 646 O O . CYS A 1 84 ? 7.145 3.854 -3.930 1.00 97.62 84 CYS A O 1
ATOM 648 N N . VAL A 1 85 ? 7.726 1.710 -3.501 1.00 97.75 85 VAL A N 1
ATOM 649 C CA . VAL A 1 85 ? 7.852 1.250 -4.887 1.00 97.75 85 VAL A CA 1
ATOM 650 C C . VAL A 1 85 ? 6.889 0.090 -5.110 1.00 97.75 85 VAL A C 1
ATOM 652 O O . VAL A 1 85 ? 6.801 -0.828 -4.295 1.00 97.75 85 VAL A O 1
ATOM 655 N N . ILE A 1 86 ? 6.164 0.140 -6.221 1.00 97.44 86 ILE A N 1
ATOM 656 C CA . ILE A 1 86 ? 5.213 -0.878 -6.654 1.00 97.44 86 ILE A CA 1
ATOM 657 C C . ILE A 1 86 ? 5.670 -1.377 -8.021 1.00 97.44 86 ILE A C 1
ATOM 659 O O . ILE A 1 86 ? 5.780 -0.594 -8.963 1.00 97.44 86 ILE A O 1
ATOM 663 N N . ALA A 1 87 ? 5.973 -2.665 -8.114 1.00 96.25 87 ALA A N 1
ATOM 664 C CA . ALA A 1 87 ? 6.482 -3.307 -9.314 1.00 96.25 87 ALA A CA 1
ATOM 665 C C . ALA A 1 87 ? 5.435 -4.250 -9.948 1.00 96.25 87 ALA A C 1
ATOM 667 O O . ALA A 1 87 ? 4.555 -4.751 -9.246 1.00 96.25 87 ALA A O 1
ATOM 668 N N . PRO A 1 88 ? 5.527 -4.503 -11.263 1.00 95.31 88 PRO A N 1
ATOM 669 C CA . PRO A 1 88 ? 4.733 -5.520 -11.944 1.00 95.31 88 PRO A CA 1
ATOM 670 C C . PRO A 1 88 ? 4.990 -6.933 -11.410 1.00 95.31 88 PRO A C 1
ATOM 672 O O . PRO A 1 88 ? 6.127 -7.274 -11.070 1.00 95.31 88 PRO A O 1
ATOM 675 N N . SER A 1 89 ? 3.949 -7.768 -11.382 1.00 92.69 89 SER A N 1
ATOM 676 C CA . SER A 1 89 ? 4.015 -9.176 -10.961 1.00 92.69 89 SER A CA 1
ATOM 677 C C . SER A 1 89 ? 4.777 -10.084 -11.909 1.00 92.69 89 SER A C 1
ATOM 679 O O . SER A 1 89 ? 5.247 -11.144 -11.495 1.00 92.69 89 SER A O 1
ATOM 681 N N . GLU A 1 90 ? 5.003 -9.643 -13.144 1.00 88.88 90 GLU A N 1
ATOM 682 C CA . GLU A 1 90 ? 5.816 -10.363 -14.116 1.00 88.88 90 GLU A CA 1
ATOM 683 C C . GLU A 1 90 ? 7.315 -10.344 -13.764 1.00 88.88 90 GLU A C 1
ATOM 685 O O . GLU A 1 90 ? 8.089 -11.129 -14.316 1.00 88.88 90 GLU A O 1
ATOM 690 N N . ILE A 1 91 ? 7.747 -9.478 -12.837 1.00 86.00 91 ILE A N 1
ATOM 691 C CA . ILE A 1 91 ? 9.135 -9.443 -12.372 1.00 86.00 91 ILE A CA 1
ATOM 692 C C . ILE A 1 91 ? 9.338 -10.408 -11.208 1.00 86.00 91 ILE A C 1
ATOM 694 O O . ILE A 1 91 ? 8.708 -10.303 -10.155 1.00 86.00 91 ILE A O 1
ATOM 698 N N . ALA A 1 92 ? 10.338 -11.276 -11.342 1.00 83.38 92 ALA A N 1
ATOM 699 C CA . ALA A 1 92 ? 10.833 -12.064 -10.224 1.00 83.38 92 ALA A CA 1
ATOM 700 C C . ALA A 1 92 ? 11.607 -11.175 -9.234 1.00 83.38 92 ALA A C 1
ATOM 702 O O . ALA A 1 92 ? 12.761 -10.814 -9.472 1.00 83.38 92 ALA A O 1
ATOM 703 N N . VAL A 1 93 ? 10.990 -10.848 -8.098 1.00 88.38 93 VAL A N 1
ATOM 704 C CA . VAL A 1 93 ? 11.683 -10.200 -6.978 1.00 88.38 93 VAL A CA 1
ATOM 705 C C . VAL A 1 93 ? 12.526 -11.243 -6.251 1.00 88.38 93 VAL A C 1
ATOM 707 O O . VAL A 1 93 ? 12.011 -12.218 -5.702 1.00 88.38 93 VAL A O 1
ATOM 710 N N . THR A 1 94 ? 13.844 -11.049 -6.250 1.00 91.25 94 THR A N 1
ATOM 711 C CA . THR A 1 94 ? 14.767 -11.957 -5.560 1.00 91.25 94 THR A CA 1
ATOM 712 C C . THR A 1 94 ? 14.843 -11.635 -4.067 1.00 91.25 94 THR A C 1
ATOM 714 O O . THR A 1 94 ? 14.514 -10.530 -3.627 1.00 91.25 94 THR A O 1
ATOM 717 N N . SER A 1 95 ? 15.355 -12.573 -3.267 1.00 91.44 95 SER A N 1
ATOM 718 C CA . SER A 1 95 ? 15.648 -12.315 -1.851 1.00 91.44 95 SER A CA 1
ATOM 719 C C . SER A 1 95 ? 16.638 -11.159 -1.662 1.00 91.44 95 SER A C 1
ATOM 721 O O . SER A 1 95 ? 16.506 -10.387 -0.715 1.00 91.44 95 SER A O 1
ATOM 723 N N . SER A 1 96 ? 17.596 -10.992 -2.578 1.00 93.00 96 SER A N 1
ATOM 724 C CA . SER A 1 96 ? 18.541 -9.871 -2.565 1.00 93.00 96 SER A CA 1
ATOM 725 C C . SER A 1 96 ? 17.852 -8.529 -2.822 1.00 93.00 96 SER A C 1
ATOM 727 O O . SER A 1 96 ? 18.175 -7.543 -2.159 1.00 93.00 96 SER A O 1
ATOM 729 N N . THR A 1 97 ? 16.871 -8.491 -3.727 1.00 94.62 97 THR A N 1
ATOM 730 C CA . THR A 1 97 ? 16.055 -7.301 -4.007 1.00 94.62 97 THR A CA 1
ATOM 731 C C . THR A 1 97 ? 15.225 -6.904 -2.781 1.00 94.62 97 THR A C 1
ATOM 733 O O . THR A 1 97 ? 15.212 -5.734 -2.397 1.00 94.62 97 THR A O 1
ATOM 736 N N . ALA A 1 98 ? 14.587 -7.876 -2.118 1.00 94.31 98 ALA A N 1
ATOM 737 C CA . ALA A 1 98 ? 13.819 -7.643 -0.892 1.00 94.31 98 ALA A CA 1
ATOM 738 C C . ALA A 1 98 ? 14.706 -7.102 0.247 1.00 94.31 98 ALA A C 1
ATOM 740 O O . ALA A 1 98 ? 14.391 -6.075 0.846 1.00 94.31 98 ALA A O 1
ATOM 741 N N . GLN A 1 99 ? 15.878 -7.707 0.470 1.00 95.69 99 GLN A N 1
ATOM 742 C CA . GLN A 1 99 ? 16.848 -7.228 1.465 1.00 95.69 99 GLN A CA 1
ATOM 743 C C . GLN A 1 99 ? 17.361 -5.814 1.159 1.00 95.69 99 GLN A C 1
ATOM 745 O O . GLN A 1 99 ? 17.622 -5.029 2.073 1.00 95.69 99 GLN A O 1
ATOM 750 N N . LEU A 1 100 ? 17.531 -5.462 -0.120 1.00 96.50 100 LEU A N 1
ATOM 751 C CA . LEU A 1 100 ? 17.885 -4.098 -0.508 1.00 96.50 100 LEU A CA 1
ATOM 752 C C . LEU A 1 100 ? 16.768 -3.113 -0.137 1.00 96.50 100 LEU A C 1
ATOM 754 O O . LEU A 1 100 ? 17.064 -2.067 0.441 1.00 96.50 100 LEU A O 1
ATOM 758 N N . ALA A 1 101 ? 15.511 -3.449 -0.433 1.00 96.62 101 ALA A N 1
ATOM 759 C CA . ALA A 1 101 ? 14.352 -2.625 -0.093 1.00 96.62 101 ALA A CA 1
ATOM 760 C C . ALA A 1 101 ? 14.251 -2.377 1.425 1.00 96.62 101 ALA A C 1
ATOM 762 O O . ALA A 1 101 ? 14.110 -1.230 1.856 1.00 96.62 101 ALA A O 1
ATOM 763 N N . GLU A 1 102 ? 14.442 -3.421 2.239 1.00 95.56 102 GLU A N 1
ATOM 764 C CA . GLU A 1 102 ? 14.505 -3.325 3.706 1.00 95.56 102 GLU A CA 1
ATOM 765 C C . GLU A 1 102 ? 15.637 -2.397 4.173 1.00 95.56 102 GLU A C 1
ATOM 767 O O . GLU A 1 102 ? 15.415 -1.471 4.956 1.00 95.56 102 GLU A O 1
ATOM 772 N N . ARG A 1 103 ? 16.854 -2.573 3.639 1.00 96.25 103 ARG A N 1
ATOM 773 C CA . ARG A 1 103 ? 18.019 -1.737 3.985 1.00 96.25 103 ARG A CA 1
ATOM 774 C C . ARG A 1 103 ? 17.824 -0.268 3.627 1.00 96.25 103 ARG A C 1
ATOM 776 O O . ARG A 1 103 ? 18.276 0.602 4.371 1.00 96.25 103 ARG A O 1
ATOM 783 N N . LEU A 1 104 ? 17.180 0.005 2.495 1.00 96.50 104 LEU A N 1
ATOM 784 C CA . LEU A 1 104 ? 16.844 1.360 2.058 1.00 96.50 104 LEU A CA 1
ATOM 785 C C . LEU A 1 104 ? 15.605 1.916 2.769 1.00 96.50 104 LEU A C 1
ATOM 787 O O . LEU A 1 104 ? 15.327 3.107 2.642 1.00 96.50 104 LEU A O 1
ATOM 791 N N . ARG A 1 105 ? 14.879 1.091 3.537 1.00 95.81 105 ARG A N 1
ATOM 792 C CA . ARG A 1 105 ? 13.607 1.445 4.185 1.00 95.81 105 ARG A CA 1
ATOM 793 C C . ARG A 1 105 ? 12.566 1.962 3.190 1.00 95.81 105 ARG A C 1
ATOM 795 O O . ARG A 1 105 ? 11.807 2.888 3.486 1.00 95.81 105 ARG A O 1
ATOM 802 N N . VAL A 1 106 ? 12.542 1.363 2.003 1.00 97.25 106 VAL A N 1
ATOM 803 C CA . VAL A 1 106 ? 11.558 1.652 0.959 1.00 97.25 106 VAL A CA 1
ATOM 804 C C . VAL A 1 106 ? 10.649 0.433 0.834 1.00 97.25 106 VAL A C 1
ATOM 806 O O . VAL A 1 106 ? 11.122 -0.609 0.382 1.00 97.25 106 VAL A O 1
ATOM 809 N N . PRO A 1 107 ? 9.365 0.533 1.225 1.00 97.25 107 PRO A N 1
ATOM 810 C CA . PRO A 1 107 ? 8.413 -0.545 1.024 1.00 97.25 107 PRO A CA 1
ATOM 811 C C . PRO A 1 107 ? 8.357 -0.974 -0.444 1.00 97.25 107 PRO A C 1
ATOM 813 O O . PRO A 1 107 ? 8.277 -0.117 -1.331 1.00 97.25 107 PRO A O 1
ATOM 816 N N . LEU A 1 108 ? 8.374 -2.285 -0.680 1.00 97.19 108 LEU A N 1
ATOM 817 C CA . LEU A 1 108 ? 8.298 -2.883 -2.010 1.00 97.19 108 LEU A CA 1
ATOM 818 C C . LEU A 1 108 ? 7.063 -3.771 -2.105 1.00 97.19 108 LEU A C 1
ATOM 820 O O . LEU A 1 108 ? 6.930 -4.751 -1.365 1.00 97.19 108 LEU A O 1
ATOM 824 N N . PHE A 1 109 ? 6.209 -3.441 -3.064 1.00 96.94 109 PHE A N 1
ATOM 825 C CA . PHE A 1 109 ? 5.016 -4.199 -3.399 1.00 96.94 109 PHE A CA 1
ATOM 826 C C . PHE A 1 109 ? 5.079 -4.686 -4.833 1.00 96.94 109 PHE A C 1
ATOM 828 O O . PHE A 1 109 ? 5.709 -4.068 -5.689 1.00 96.94 109 PHE A O 1
ATOM 835 N N . VAL A 1 110 ? 4.374 -5.774 -5.087 1.00 95.62 110 VAL A N 1
ATOM 836 C CA . VAL A 1 110 ? 4.165 -6.321 -6.413 1.00 95.62 110 VAL A CA 1
ATOM 837 C C . VAL A 1 110 ? 2.672 -6.439 -6.674 1.00 95.62 110 VAL A C 1
ATOM 839 O O . VAL A 1 110 ? 1.925 -6.900 -5.808 1.00 95.62 110 VAL A O 1
ATOM 842 N N . VAL A 1 111 ? 2.244 -5.988 -7.848 1.00 95.31 111 VAL A N 1
ATOM 843 C CA . VAL A 1 111 ? 0.837 -5.946 -8.255 1.00 95.31 111 VAL A CA 1
ATOM 844 C C . VAL A 1 111 ? 0.665 -6.455 -9.677 1.00 95.31 111 VAL A C 1
ATOM 846 O O . VAL A 1 111 ? 1.547 -6.286 -10.519 1.00 95.31 111 VAL A O 1
ATOM 849 N N . ASP A 1 112 ? -0.507 -7.017 -9.943 1.00 92.31 112 ASP A N 1
ATOM 850 C CA . ASP A 1 112 ? -0.980 -7.245 -11.306 1.00 92.31 112 ASP A CA 1
ATOM 851 C C . ASP A 1 112 ? -1.472 -5.922 -11.914 1.00 92.31 112 ASP A C 1
ATOM 853 O O . ASP A 1 112 ? -2.015 -5.081 -11.197 1.00 92.31 112 ASP A O 1
ATOM 857 N N . ASP A 1 113 ? -1.311 -5.741 -13.228 1.00 93.62 113 ASP A N 1
ATOM 858 C CA . ASP A 1 113 ? -1.743 -4.539 -13.969 1.00 93.62 113 ASP A CA 1
ATOM 859 C C . ASP A 1 113 ? -1.350 -3.208 -13.272 1.00 93.62 113 ASP A C 1
ATOM 861 O O . ASP A 1 113 ? -2.191 -2.510 -12.682 1.00 93.62 113 ASP A O 1
ATOM 865 N N . PRO A 1 114 ? -0.054 -2.832 -13.307 1.00 94.62 114 PRO A N 1
ATOM 866 C CA . PRO A 1 114 ? 0.434 -1.617 -12.655 1.00 94.62 114 PRO A CA 1
ATOM 867 C C . PRO A 1 114 ? -0.288 -0.322 -13.075 1.00 94.62 114 PRO A C 1
ATOM 869 O O . PRO A 1 114 ? -0.541 0.503 -12.193 1.00 94.62 114 PRO A O 1
ATOM 872 N N . PRO A 1 115 ? -0.661 -0.100 -14.356 1.00 95.31 115 PRO A N 1
ATOM 873 C CA . PRO A 1 115 ? -1.477 1.049 -14.751 1.00 95.31 115 PRO A CA 1
ATOM 874 C C . PRO A 1 115 ? -2.801 1.162 -13.997 1.00 95.31 115 PRO A C 1
ATOM 876 O O . PRO A 1 115 ? -3.119 2.243 -13.492 1.00 95.31 115 PRO A O 1
ATOM 879 N N . ASN A 1 116 ? -3.559 0.066 -13.890 1.00 95.12 116 ASN A N 1
ATOM 880 C CA . ASN A 1 116 ? -4.833 0.093 -13.179 1.00 95.12 116 ASN A CA 1
ATOM 881 C C . ASN A 1 116 ? -4.629 0.351 -11.678 1.00 95.12 116 ASN A C 1
ATOM 883 O O . ASN A 1 116 ? -5.297 1.213 -11.105 1.00 95.12 116 ASN A O 1
ATOM 887 N N . HIS A 1 117 ? -3.638 -0.296 -11.053 1.00 94.56 117 HIS A N 1
ATOM 888 C CA . HIS A 1 117 ? -3.291 -0.016 -9.655 1.00 94.56 117 HIS A CA 1
ATOM 889 C C . HIS A 1 117 ? -2.874 1.445 -9.437 1.00 94.56 117 HIS A C 1
ATOM 891 O O . HIS A 1 117 ? -3.293 2.059 -8.457 1.00 94.56 117 HIS A O 1
ATOM 897 N N . ALA A 1 118 ? -2.090 2.038 -10.343 1.00 96.12 118 ALA A N 1
ATOM 898 C CA . ALA A 1 118 ? -1.707 3.446 -10.254 1.00 96.12 118 ALA A CA 1
ATOM 899 C C . ALA A 1 118 ? -2.922 4.380 -10.329 1.00 96.12 118 ALA A C 1
ATOM 901 O O . ALA A 1 118 ? -2.980 5.364 -9.587 1.00 96.12 118 ALA A O 1
ATOM 902 N N . LEU A 1 119 ? -3.905 4.069 -11.179 1.00 96.19 119 LEU A N 1
ATOM 903 C CA . LEU A 1 119 ? -5.142 4.838 -11.292 1.00 96.19 119 LEU A CA 1
ATOM 904 C C . LEU A 1 119 ? -5.981 4.747 -10.010 1.00 96.19 119 LEU A C 1
ATOM 906 O O . LEU A 1 119 ? -6.389 5.777 -9.470 1.00 96.19 119 LEU A O 1
ATOM 910 N N . GLU A 1 120 ? -6.193 3.538 -9.487 1.00 94.69 120 GLU A N 1
ATOM 911 C CA . GLU A 1 120 ? -6.932 3.322 -8.237 1.00 94.69 120 GLU A CA 1
ATOM 912 C C . GLU A 1 120 ? -6.246 4.001 -7.042 1.00 94.69 120 GLU A C 1
ATOM 914 O O . GLU A 1 120 ? -6.908 4.619 -6.198 1.00 94.69 120 GLU A O 1
ATOM 919 N N . LEU A 1 121 ? -4.912 3.934 -6.979 1.00 94.94 121 LEU A N 1
ATOM 920 C CA . LEU A 1 121 ? -4.115 4.621 -5.965 1.00 94.94 121 LEU A CA 1
ATOM 921 C C . LEU A 1 121 ? -4.253 6.132 -6.087 1.00 94.94 121 LEU A C 1
ATOM 923 O O . LEU A 1 121 ? -4.495 6.796 -5.083 1.00 94.94 121 LEU A O 1
ATOM 927 N N . SER A 1 122 ? -4.151 6.670 -7.302 1.00 95.00 122 SER A N 1
ATOM 928 C CA . SER A 1 122 ? -4.289 8.108 -7.554 1.00 95.00 122 SER A CA 1
ATOM 929 C C . SER A 1 122 ? -5.661 8.608 -7.113 1.00 95.00 122 SER A C 1
ATOM 931 O O . SER A 1 122 ? -5.751 9.612 -6.412 1.00 95.00 122 SER A O 1
ATOM 933 N N . ALA A 1 123 ? -6.726 7.874 -7.452 1.00 93.12 123 ALA A N 1
ATOM 934 C CA . ALA A 1 123 ? -8.085 8.198 -7.031 1.00 93.12 123 ALA A CA 1
ATOM 935 C C . ALA A 1 123 ? -8.241 8.162 -5.501 1.00 93.12 123 ALA A C 1
ATOM 937 O O . ALA A 1 123 ? -8.878 9.038 -4.921 1.00 93.12 123 ALA A O 1
ATOM 938 N N . THR A 1 124 ? -7.628 7.177 -4.840 1.00 92.38 124 THR A N 1
ATOM 939 C CA . THR A 1 124 ? -7.682 7.030 -3.376 1.00 92.38 124 THR A CA 1
ATOM 940 C C . THR A 1 124 ? -6.898 8.135 -2.658 1.00 92.38 124 THR A C 1
ATOM 942 O O . THR A 1 124 ? -7.364 8.667 -1.655 1.00 92.38 124 THR A O 1
ATOM 945 N N . VAL A 1 125 ? -5.723 8.510 -3.173 1.00 92.31 125 VAL A N 1
ATOM 946 C CA . VAL A 1 125 ? -4.885 9.590 -2.622 1.00 92.31 125 VAL A CA 1
ATOM 947 C C . VAL A 1 125 ? -5.511 10.969 -2.866 1.00 92.31 125 VAL A C 1
ATOM 949 O O . VAL A 1 125 ? -5.349 11.862 -2.038 1.00 92.31 125 VAL A O 1
ATOM 952 N N . ALA A 1 126 ? -6.259 11.145 -3.959 1.00 90.25 126 ALA A N 1
ATOM 953 C CA . ALA A 1 126 ? -6.956 12.394 -4.262 1.00 90.25 126 ALA A CA 1
ATOM 954 C C . ALA A 1 126 ? -8.157 12.677 -3.335 1.00 90.25 126 ALA A C 1
ATOM 956 O O . ALA A 1 126 ? -8.483 13.843 -3.121 1.00 90.25 126 ALA A O 1
ATOM 957 N N . ASP A 1 127 ? -8.798 11.643 -2.773 1.00 89.19 127 ASP A N 1
ATOM 958 C CA . ASP A 1 127 ? -9.945 11.771 -1.860 1.00 89.19 127 ASP A CA 1
ATOM 959 C C . ASP A 1 127 ? -9.745 10.951 -0.573 1.00 89.19 127 ASP A C 1
ATOM 961 O O . ASP A 1 127 ? -10.302 9.865 -0.361 1.00 89.19 127 ASP A O 1
ATOM 965 N N . THR A 1 128 ? -8.909 11.493 0.314 1.00 87.12 128 THR A N 1
ATOM 966 C CA . THR A 1 128 ? -8.530 10.828 1.566 1.00 87.12 128 THR A CA 1
ATOM 967 C C . THR A 1 128 ? -9.676 10.764 2.579 1.00 87.12 128 THR A C 1
ATOM 969 O O . THR A 1 128 ? -9.748 9.822 3.375 1.00 87.12 128 THR A O 1
ATOM 972 N N . GLU A 1 129 ? -10.620 11.711 2.529 1.00 86.62 129 GLU A N 1
ATOM 973 C CA . GLU A 1 129 ? -11.810 11.712 3.384 1.00 86.62 129 GLU A CA 1
ATOM 974 C C . GLU A 1 129 ? -12.739 10.551 3.016 1.00 86.62 129 GLU A C 1
ATOM 976 O O . GLU A 1 129 ? -13.137 9.787 3.902 1.00 86.62 129 GLU A O 1
ATOM 981 N N . ALA A 1 130 ? -13.009 10.336 1.724 1.00 86.06 130 ALA A N 1
ATOM 982 C CA . ALA A 1 130 ? -13.790 9.187 1.279 1.00 86.06 130 ALA A CA 1
ATOM 983 C C . ALA A 1 130 ? -13.105 7.857 1.622 1.00 86.06 130 ALA A C 1
ATOM 985 O O . ALA A 1 130 ? -13.774 6.918 2.069 1.00 86.06 130 ALA A O 1
ATOM 986 N N . ALA A 1 131 ? -11.780 7.767 1.468 1.00 84.88 131 ALA A N 1
ATOM 987 C CA . ALA A 1 131 ? -11.020 6.573 1.837 1.00 84.88 131 ALA A CA 1
ATOM 988 C C . ALA A 1 131 ? -11.195 6.221 3.329 1.00 84.88 131 ALA A C 1
ATOM 990 O O . ALA A 1 131 ? -11.511 5.080 3.681 1.00 84.88 131 ALA A O 1
ATOM 991 N N . ARG A 1 132 ? -11.087 7.212 4.221 1.00 85.69 132 ARG A N 1
ATOM 992 C CA . ARG A 1 132 ? -11.248 7.018 5.673 1.00 85.69 132 ARG A CA 1
ATOM 993 C C . ARG A 1 132 ? -12.696 6.797 6.103 1.00 85.69 132 ARG A C 1
ATOM 995 O O . ARG A 1 132 ? -12.953 6.032 7.038 1.00 85.69 132 ARG A O 1
ATOM 1002 N N . ALA A 1 133 ? -13.655 7.409 5.413 1.00 87.62 133 ALA A N 1
ATOM 1003 C CA . ALA A 1 133 ? -15.074 7.147 5.632 1.00 87.62 133 ALA A CA 1
ATOM 1004 C C . ALA A 1 133 ? -15.421 5.682 5.314 1.00 87.62 133 ALA A C 1
ATOM 1006 O O . ALA A 1 133 ? -16.112 5.034 6.101 1.00 87.62 133 ALA A O 1
ATOM 1007 N N . ARG A 1 134 ? -14.876 5.123 4.222 1.00 85.25 134 ARG A N 1
ATOM 1008 C CA . ARG A 1 134 ? -15.023 3.695 3.881 1.00 85.25 134 ARG A CA 1
ATOM 1009 C C . ARG A 1 134 ? -14.433 2.785 4.955 1.00 85.25 134 ARG A C 1
ATOM 1011 O O . ARG A 1 134 ? -15.084 1.815 5.337 1.00 85.25 134 ARG A O 1
ATOM 1018 N N . LEU A 1 135 ? -13.253 3.121 5.481 1.00 83.25 135 LEU A N 1
ATOM 1019 C CA . LEU A 1 135 ? -12.657 2.407 6.613 1.00 83.25 135 LEU A CA 1
ATOM 1020 C C . LEU A 1 135 ? -13.593 2.419 7.829 1.00 83.25 135 LEU A C 1
ATOM 1022 O O . LEU A 1 135 ? -13.899 1.374 8.399 1.00 83.25 135 LEU A O 1
ATOM 1026 N N . THR A 1 136 ? -14.109 3.590 8.195 1.00 87.81 136 THR A N 1
ATOM 1027 C CA . THR A 1 136 ? -15.001 3.727 9.354 1.00 87.81 136 THR A CA 1
ATOM 1028 C C . THR A 1 136 ? -16.284 2.916 9.168 1.00 87.81 136 THR A C 1
ATOM 1030 O O . THR A 1 136 ? -16.692 2.200 10.082 1.00 87.81 136 THR A O 1
ATOM 1033 N N . ALA A 1 137 ? -16.887 2.963 7.977 1.00 88.31 137 ALA A N 1
ATOM 1034 C CA . ALA A 1 137 ? -18.060 2.162 7.642 1.00 88.31 137 ALA A CA 1
ATOM 1035 C C . ALA A 1 137 ? -17.770 0.654 7.730 1.00 88.31 137 ALA A C 1
ATOM 1037 O O . ALA A 1 137 ? -18.555 -0.088 8.318 1.00 88.31 137 ALA A O 1
ATOM 1038 N N . ARG A 1 138 ? -16.619 0.195 7.218 1.00 85.69 138 ARG A N 1
ATOM 1039 C CA . ARG A 1 138 ? -16.202 -1.213 7.310 1.00 85.69 138 ARG A CA 1
ATOM 1040 C C . ARG A 1 138 ? -16.028 -1.656 8.761 1.00 85.69 138 ARG A C 1
ATOM 1042 O O . ARG A 1 138 ? -16.561 -2.694 9.143 1.00 85.69 138 ARG A O 1
ATOM 1049 N N . CYS A 1 139 ? -15.326 -0.868 9.572 1.00 87.06 139 CYS A N 1
ATOM 1050 C CA . CYS A 1 139 ? -15.155 -1.156 10.993 1.00 87.06 139 CYS A CA 1
ATOM 1051 C C . CYS A 1 139 ? -16.503 -1.215 11.719 1.00 87.06 139 CYS A C 1
ATOM 1053 O O . CYS A 1 139 ? -16.713 -2.123 12.514 1.00 87.06 139 CYS A O 1
ATOM 1055 N N . ALA A 1 140 ? -17.436 -0.305 11.418 1.00 89.56 140 ALA A N 1
ATOM 1056 C CA . ALA A 1 140 ? -18.774 -0.322 12.007 1.00 89.56 140 ALA A CA 1
ATOM 1057 C C . ALA A 1 140 ? -19.529 -1.629 11.704 1.00 89.56 140 ALA A C 1
ATOM 1059 O O . ALA A 1 140 ? -20.109 -2.214 12.617 1.00 89.56 140 ALA A O 1
ATOM 1060 N N . VAL A 1 141 ? -19.461 -2.123 10.461 1.00 89.44 141 VAL A N 1
ATOM 1061 C CA . VAL A 1 141 ? -20.029 -3.431 10.084 1.00 89.44 141 VAL A CA 1
ATOM 1062 C C . VAL A 1 141 ? -19.350 -4.562 10.860 1.00 89.44 141 VAL A C 1
ATOM 1064 O O . VAL A 1 141 ? -20.025 -5.354 11.511 1.00 89.44 141 VAL A O 1
ATOM 1067 N N . LEU A 1 142 ? -18.013 -4.598 10.875 1.00 89.19 142 LEU A N 1
ATOM 1068 C CA . LEU A 1 142 ? -17.256 -5.642 11.573 1.00 89.19 142 LEU A CA 1
ATOM 1069 C C . LEU A 1 142 ? -17.504 -5.652 13.085 1.00 89.19 142 LEU A C 1
ATOM 1071 O O . LEU A 1 142 ? -17.509 -6.722 13.684 1.00 89.19 142 LEU A O 1
ATOM 1075 N N . PHE A 1 143 ? -17.707 -4.490 13.709 1.00 89.94 143 PHE A N 1
ATOM 1076 C CA . PHE A 1 143 ? -18.076 -4.410 15.120 1.00 89.94 143 PHE A CA 1
ATOM 1077 C C . PHE A 1 143 ? -19.499 -4.907 15.372 1.00 89.94 143 PHE A C 1
ATOM 1079 O O . PHE A 1 143 ? -19.714 -5.591 16.369 1.00 89.94 143 PHE A O 1
ATOM 1086 N N . GLY A 1 144 ? -20.448 -4.601 14.481 1.00 87.88 144 GLY A N 1
ATOM 1087 C CA . GLY A 1 144 ? -21.834 -5.071 14.586 1.00 87.88 144 GLY A CA 1
ATOM 1088 C C . GLY A 1 144 ? -21.952 -6.598 14.609 1.00 87.88 144 GLY A C 1
ATOM 1089 O O . GLY A 1 144 ? -22.800 -7.140 15.312 1.00 87.88 144 GLY A O 1
ATOM 1090 N N . ASP A 1 145 ? -21.042 -7.291 13.924 1.00 89.31 145 ASP A N 1
ATOM 1091 C CA . ASP A 1 145 ? -21.003 -8.756 13.852 1.00 89.31 145 ASP A CA 1
ATOM 1092 C C . ASP A 1 145 ? -20.278 -9.426 15.037 1.00 89.31 145 ASP A C 1
ATOM 1094 O O . ASP A 1 145 ? -20.026 -10.637 15.007 1.00 89.31 145 ASP A O 1
ATOM 1098 N N . ARG A 1 146 ? -19.847 -8.673 16.059 1.00 89.75 146 ARG A N 1
ATOM 1099 C CA . ARG A 1 146 ? -19.080 -9.202 17.199 1.00 89.75 146 ARG A CA 1
ATOM 1100 C C . ARG A 1 146 ? -19.775 -8.902 18.518 1.00 89.75 146 ARG A C 1
ATOM 1102 O O . ARG A 1 146 ? -20.204 -7.788 18.783 1.00 89.75 146 ARG A O 1
ATOM 1109 N N . SER A 1 147 ? -19.824 -9.909 19.383 1.00 86.25 147 SER A N 1
ATOM 1110 C CA . SER A 1 147 ? -20.488 -9.833 20.690 1.00 86.25 147 SER A CA 1
ATOM 1111 C C . SER A 1 147 ? -19.520 -9.868 21.872 1.00 86.25 147 SER A C 1
ATOM 1113 O O . SER A 1 147 ? -19.930 -9.629 23.007 1.00 86.25 147 SER A O 1
ATOM 1115 N N . SER A 1 148 ? -18.234 -10.148 21.636 1.00 88.88 148 SER A N 1
ATOM 1116 C CA . SER A 1 148 ? -17.222 -10.188 22.689 1.00 88.88 148 SER A CA 1
ATOM 1117 C C . SER A 1 148 ? -16.276 -8.990 22.614 1.00 88.88 148 SER A C 1
ATOM 1119 O O . SER A 1 148 ? -15.828 -8.567 21.547 1.00 88.88 148 SER A O 1
ATOM 1121 N N . VAL A 1 149 ? -15.907 -8.469 23.785 1.00 87.69 149 VAL A N 1
ATOM 1122 C CA . VAL A 1 149 ? -14.935 -7.373 23.925 1.00 87.69 149 VAL A CA 1
ATOM 1123 C C . VAL A 1 149 ? -13.585 -7.736 23.303 1.00 87.69 149 VAL A C 1
ATOM 1125 O O . VAL A 1 149 ? -12.918 -6.884 22.716 1.00 87.69 149 VAL A O 1
ATOM 1128 N N . ARG A 1 150 ? -13.177 -9.007 23.408 1.00 88.38 150 ARG A N 1
ATOM 1129 C CA . ARG A 1 150 ? -11.925 -9.486 22.817 1.00 88.38 150 ARG A CA 1
ATOM 1130 C C . ARG A 1 150 ? -11.959 -9.376 21.299 1.00 88.38 150 ARG A C 1
ATOM 1132 O O . ARG A 1 150 ? -10.975 -8.916 20.725 1.00 88.38 150 ARG A O 1
ATOM 1139 N N . ASP A 1 151 ? -13.077 -9.735 20.680 1.00 88.38 151 ASP A N 1
ATOM 1140 C CA . ASP A 1 151 ? -13.212 -9.683 19.227 1.00 88.38 151 ASP A CA 1
ATOM 1141 C C . ASP A 1 151 ? -13.297 -8.243 18.724 1.00 88.38 151 ASP A C 1
ATOM 1143 O O . ASP A 1 151 ? -12.645 -7.914 17.740 1.00 88.38 151 ASP A O 1
ATOM 1147 N N . ILE A 1 152 ? -14.001 -7.356 19.435 1.00 89.94 152 ILE A N 1
ATOM 1148 C CA . ILE A 1 152 ? -14.060 -5.921 19.102 1.00 89.94 152 ILE A CA 1
ATOM 1149 C C . ILE A 1 152 ? -12.661 -5.293 19.152 1.00 89.94 152 ILE A C 1
ATOM 1151 O O . ILE A 1 152 ? -12.227 -4.632 18.209 1.00 89.94 152 ILE A O 1
ATOM 1155 N N . VAL A 1 153 ? -11.905 -5.526 20.230 1.00 90.25 153 VAL A N 1
ATOM 1156 C CA . VAL A 1 153 ? -10.524 -5.027 20.329 1.00 90.25 153 VAL A CA 1
ATOM 1157 C C . VAL A 1 153 ? -9.619 -5.713 19.294 1.00 90.25 153 VAL A C 1
ATOM 1159 O O . VAL A 1 153 ? -8.678 -5.099 18.790 1.00 90.25 153 VAL A O 1
ATOM 1162 N N . GLY A 1 154 ? -9.910 -6.965 18.935 1.00 88.88 154 GLY A N 1
ATOM 1163 C CA . GLY A 1 154 ? -9.271 -7.680 17.833 1.00 88.88 154 GLY A CA 1
ATOM 1164 C C . GLY A 1 154 ? -9.474 -6.988 16.485 1.00 88.88 154 GLY A C 1
ATOM 1165 O O . GLY A 1 154 ? -8.494 -6.786 15.768 1.00 88.88 154 GLY A O 1
ATOM 1166 N N . VAL A 1 155 ? -10.702 -6.551 16.185 1.00 89.50 155 VAL A N 1
ATOM 1167 C CA . VAL A 1 155 ? -11.028 -5.764 14.986 1.00 89.50 155 VAL A CA 1
ATOM 1168 C C . VAL A 1 155 ? -10.215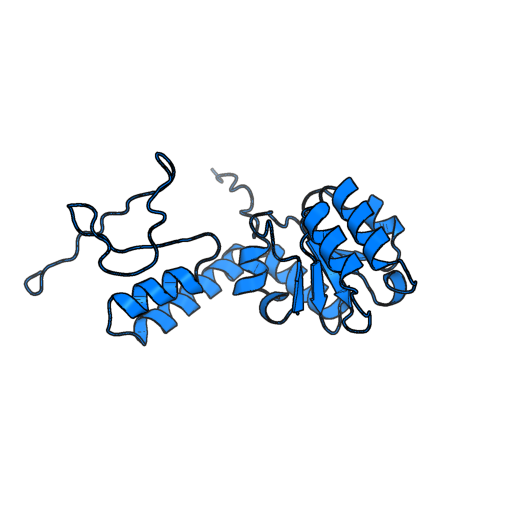 -4.469 14.980 1.00 89.50 155 VAL A C 1
ATOM 1170 O O . VAL A 1 155 ? -9.546 -4.211 13.994 1.00 89.50 155 VAL A O 1
ATOM 1173 N N . ILE A 1 156 ? -10.125 -3.713 16.082 1.00 88.50 156 ILE A N 1
ATOM 1174 C CA . ILE A 1 156 ? -9.298 -2.484 16.117 1.00 88.50 156 ILE A CA 1
ATOM 1175 C C . ILE A 1 156 ? -7.824 -2.773 15.789 1.00 88.50 156 ILE A C 1
ATOM 1177 O O . ILE A 1 156 ? -7.225 -2.085 14.971 1.00 88.50 156 ILE A O 1
ATOM 1181 N N . ASN A 1 157 ? -7.237 -3.799 16.410 1.00 87.31 157 ASN A N 1
ATOM 1182 C CA . ASN A 1 157 ? -5.825 -4.149 16.204 1.00 87.31 157 ASN A CA 1
ATOM 1183 C C . ASN A 1 157 ? -5.515 -4.731 14.818 1.00 87.31 157 ASN A C 1
ATOM 1185 O O . ASN A 1 157 ? -4.343 -4.879 14.477 1.00 87.31 157 ASN A O 1
ATOM 1189 N N . THR A 1 158 ? -6.540 -5.142 14.075 1.00 84.69 158 THR A N 1
ATOM 1190 C CA . THR A 1 158 ? -6.391 -5.742 12.743 1.00 84.69 158 THR A CA 1
ATOM 1191 C C . THR A 1 158 ? -6.753 -4.738 11.656 1.00 84.69 158 THR A C 1
ATOM 1193 O O . THR A 1 158 ? -6.108 -4.695 10.614 1.00 84.69 158 THR A O 1
ATOM 1196 N N . GLU A 1 159 ? -7.761 -3.911 11.925 1.00 83.69 159 GLU A N 1
ATOM 1197 C CA . GLU A 1 159 ? -8.391 -3.039 10.947 1.00 83.69 159 GLU A CA 1
ATOM 1198 C C . GLU A 1 159 ? -8.000 -1.562 11.096 1.00 83.69 159 GLU A C 1
ATOM 1200 O O . GLU A 1 159 ? -8.383 -0.750 10.271 1.00 83.69 159 GLU A O 1
ATOM 1205 N N . VAL A 1 160 ? -7.282 -1.133 12.133 1.00 83.69 160 VAL A N 1
ATOM 1206 C CA . VAL A 1 160 ? -6.895 0.284 12.248 1.00 83.69 160 VAL A CA 1
ATOM 1207 C C . VAL A 1 160 ? -5.380 0.418 12.066 1.00 83.69 160 VAL A C 1
ATOM 1209 O O . VAL A 1 160 ? -4.624 0.045 12.968 1.00 83.69 160 VAL A O 1
ATOM 1212 N N . PRO A 1 161 ? -4.901 0.942 10.918 1.00 76.62 161 PRO A N 1
ATOM 1213 C CA . PRO A 1 161 ? -3.477 1.013 10.611 1.00 76.62 161 PRO A CA 1
ATOM 1214 C C . PRO A 1 161 ? -2.742 1.897 11.612 1.00 76.62 161 PRO A C 1
ATOM 1216 O O . PRO A 1 161 ? -3.231 2.955 12.006 1.00 76.62 161 PRO A O 1
ATOM 1219 N N . GLY A 1 162 ? -1.559 1.459 12.041 1.00 76.44 162 GLY A N 1
ATOM 1220 C CA . GLY A 1 162 ? -0.745 2.200 13.009 1.00 76.44 162 GLY A CA 1
ATOM 1221 C C . GLY A 1 162 ? -1.332 2.265 14.425 1.00 76.44 162 GLY A C 1
ATOM 1222 O O . GLY A 1 162 ? -0.740 2.901 15.297 1.00 76.44 162 GLY A O 1
ATOM 1223 N N . VAL A 1 163 ? -2.460 1.597 14.689 1.00 81.06 163 VAL A N 1
ATOM 1224 C CA . VAL A 1 163 ? -3.096 1.567 16.006 1.00 81.06 163 VAL A CA 1
ATOM 1225 C C . VAL A 1 163 ? -2.908 0.202 16.650 1.00 81.06 163 VAL A C 1
ATOM 1227 O O . VAL A 1 163 ? -3.220 -0.845 16.097 1.00 81.06 163 VAL A O 1
ATOM 1230 N N . THR A 1 164 ? -2.403 0.225 17.878 1.00 83.31 164 THR A N 1
ATOM 1231 C CA . THR A 1 164 ? -2.373 -0.932 18.770 1.00 83.31 164 THR A CA 1
ATOM 1232 C C . THR A 1 164 ? -3.213 -0.594 19.990 1.00 83.31 164 THR A C 1
ATOM 1234 O O . THR A 1 164 ? -2.929 0.368 20.705 1.00 83.31 164 THR A O 1
ATOM 1237 N N . ALA A 1 165 ? -4.277 -1.360 20.197 1.00 87.00 165 ALA A N 1
ATOM 1238 C CA . ALA A 1 165 ? -5.274 -1.117 21.221 1.00 87.00 165 ALA A CA 1
ATOM 1239 C C . ALA A 1 165 ? -5.321 -2.263 22.233 1.00 87.00 165 ALA A C 1
ATOM 1241 O O . ALA A 1 165 ? -5.326 -3.448 21.888 1.00 87.00 165 ALA A O 1
ATOM 1242 N N . ALA A 1 166 ? -5.447 -1.894 23.501 1.00 89.31 166 ALA A N 1
ATOM 1243 C CA . ALA A 1 166 ? -5.774 -2.817 24.569 1.00 89.31 166 ALA A CA 1
ATOM 1244 C C . ALA A 1 166 ? -6.839 -2.218 25.471 1.00 89.31 166 ALA A C 1
ATOM 1246 O O . ALA A 1 166 ? -6.802 -1.029 25.793 1.00 89.31 166 ALA A O 1
ATOM 1247 N N . LEU A 1 167 ? -7.744 -3.076 25.926 1.00 87.56 167 LEU A N 1
ATOM 1248 C CA . LEU A 1 167 ? -8.590 -2.774 27.062 1.00 87.56 167 LEU A CA 1
ATOM 1249 C C . LEU A 1 167 ? -7.840 -3.168 28.331 1.00 87.56 167 LEU A C 1
ATOM 1251 O O . LEU A 1 167 ? -7.361 -4.298 28.448 1.00 87.56 167 LEU A O 1
ATOM 1255 N N . VAL A 1 168 ? -7.749 -2.242 29.279 1.00 87.44 168 VAL A N 1
ATOM 1256 C CA . VAL A 1 168 ? -7.036 -2.436 30.544 1.00 87.44 168 VAL A CA 1
ATOM 1257 C C . VAL A 1 168 ? -7.937 -2.109 31.730 1.00 87.44 168 VAL A C 1
ATOM 1259 O O . VAL A 1 168 ? -8.806 -1.243 31.629 1.00 87.44 168 VAL A O 1
ATOM 1262 N N . THR A 1 169 ? -7.719 -2.775 32.864 1.00 84.38 169 THR A N 1
ATOM 1263 C CA . THR A 1 169 ? -8.332 -2.395 34.144 1.00 84.38 169 THR A CA 1
ATOM 1264 C C . THR A 1 169 ? -7.790 -1.042 34.618 1.00 84.38 169 THR A C 1
ATOM 1266 O O . THR A 1 169 ? -6.781 -0.539 34.107 1.00 84.38 169 THR A O 1
ATOM 1269 N N . LYS A 1 170 ? -8.423 -0.454 35.643 1.00 81.44 170 LYS A N 1
ATOM 1270 C CA . LYS A 1 170 ? -7.904 0.754 36.313 1.00 81.44 170 LYS A CA 1
ATOM 1271 C C . LYS A 1 170 ? -6.468 0.554 36.816 1.00 81.44 170 LYS A C 1
ATOM 1273 O O . LYS A 1 170 ? -5.646 1.454 36.660 1.00 81.44 170 LYS A O 1
ATOM 1278 N N . ASP A 1 171 ? -6.167 -0.652 37.292 1.00 81.50 171 ASP A N 1
ATOM 1279 C CA . ASP A 1 171 ? -4.851 -1.053 37.807 1.00 81.50 171 ASP A CA 1
ATOM 1280 C C . ASP A 1 171 ? -3.827 -1.354 36.697 1.00 81.50 171 ASP A C 1
ATOM 1282 O O . ASP A 1 171 ? -2.662 -1.616 36.977 1.00 81.50 171 ASP A O 1
ATOM 1286 N N . GLY A 1 172 ? -4.237 -1.298 35.423 1.00 77.75 172 GLY A N 1
ATOM 1287 C CA . GLY A 1 172 ? -3.357 -1.470 34.265 1.00 77.75 172 GLY A CA 1
ATOM 1288 C C . GLY A 1 172 ? -3.238 -2.901 33.736 1.00 77.75 172 GLY A C 1
ATOM 1289 O O . GLY A 1 172 ? -2.496 -3.118 32.779 1.00 77.75 172 GLY A O 1
ATOM 1290 N N . ASN A 1 173 ? -3.986 -3.859 34.287 1.00 83.56 173 ASN A N 1
ATOM 1291 C CA . ASN A 1 173 ? -3.994 -5.239 33.797 1.00 83.56 173 ASN A CA 1
ATOM 1292 C C . ASN A 1 173 ? -4.733 -5.332 32.458 1.00 83.56 173 ASN A C 1
ATOM 1294 O O . ASN A 1 173 ? -5.830 -4.794 32.317 1.00 83.56 173 ASN A O 1
ATOM 1298 N N . VAL A 1 174 ? -4.151 -6.021 31.473 1.00 85.25 174 VAL A N 1
ATOM 1299 C CA . VAL A 1 174 ? -4.756 -6.182 30.142 1.00 85.25 174 VAL A CA 1
ATOM 1300 C C . VAL A 1 174 ? -5.907 -7.185 30.205 1.00 85.25 174 VAL A C 1
ATOM 1302 O O . VAL A 1 174 ? -5.717 -8.337 30.580 1.00 85.25 174 VAL A O 1
ATOM 1305 N N . ILE A 1 175 ? -7.094 -6.737 29.802 1.00 85.88 175 ILE A N 1
ATOM 1306 C CA . ILE A 1 175 ? -8.313 -7.548 29.692 1.00 85.88 175 ILE A CA 1
ATOM 1307 C C . ILE A 1 175 ? -8.419 -8.142 28.279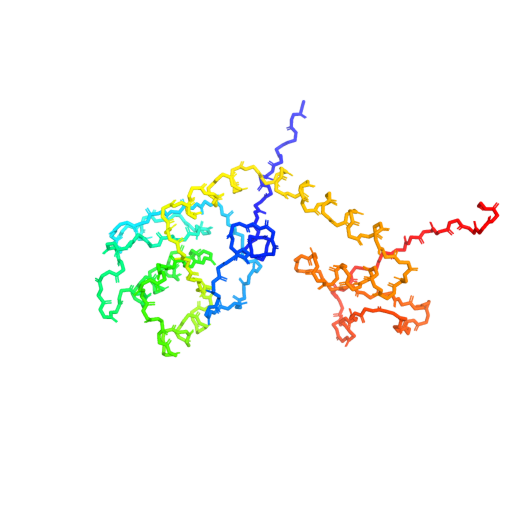 1.00 85.88 175 ILE A C 1
ATOM 1309 O O . ILE A 1 175 ? -8.757 -9.313 28.105 1.00 85.88 175 ILE A O 1
ATOM 1313 N N . ALA A 1 176 ? -8.123 -7.335 27.256 1.00 84.94 176 ALA A N 1
ATOM 1314 C CA . ALA A 1 176 ? -8.182 -7.729 25.851 1.00 84.94 176 ALA A CA 1
ATOM 1315 C C . ALA A 1 176 ? -7.235 -6.889 24.985 1.00 84.94 176 ALA A C 1
ATOM 1317 O O . ALA A 1 176 ? -6.932 -5.744 25.318 1.00 84.94 176 ALA A O 1
ATOM 1318 N N . GLY A 1 177 ? -6.835 -7.437 23.836 1.00 84.31 177 GLY A N 1
ATOM 1319 C CA . GLY A 1 177 ? -5.995 -6.754 22.854 1.00 84.31 177 GLY A CA 1
ATOM 1320 C C . GLY A 1 177 ? -4.500 -6.887 23.103 1.00 84.31 177 GLY A C 1
ATOM 1321 O O . GLY A 1 177 ? -4.043 -7.756 23.844 1.00 84.31 177 GLY A O 1
ATOM 1322 N N . ARG A 1 178 ? -3.735 -6.016 22.445 1.00 79.06 178 ARG A N 1
ATOM 1323 C CA . ARG A 1 178 ? -2.279 -5.945 22.559 1.00 79.06 178 ARG A CA 1
ATOM 1324 C C . ARG A 1 178 ? -1.949 -4.606 23.184 1.00 79.06 178 ARG A C 1
ATOM 1326 O O . ARG A 1 178 ? -2.246 -3.562 22.620 1.00 79.06 178 ARG A O 1
ATOM 1333 N N . SER A 1 179 ? -1.394 -4.626 24.387 1.00 68.62 179 SER A N 1
ATOM 1334 C CA . SER A 1 179 ? -0.890 -3.404 25.000 1.00 68.62 179 SER A CA 1
ATOM 1335 C C . SER A 1 179 ? 0.586 -3.308 24.662 1.00 68.62 179 SER A C 1
ATOM 1337 O O . SER A 1 179 ? 1.323 -4.278 24.842 1.00 68.62 179 SER A O 1
ATOM 1339 N N . ALA A 1 180 ? 1.031 -2.145 24.194 1.00 59.53 180 ALA A N 1
ATOM 1340 C CA . ALA A 1 180 ? 2.450 -1.820 24.144 1.00 59.53 180 ALA A CA 1
ATOM 1341 C C . ALA A 1 180 ? 2.959 -1.594 25.583 1.00 59.53 180 ALA A C 1
ATOM 1343 O O . ALA A 1 180 ? 3.317 -0.480 25.970 1.00 59.53 180 ALA A O 1
ATOM 1344 N N . VAL A 1 181 ? 2.931 -2.640 26.416 1.00 45.66 181 VAL A N 1
ATOM 1345 C CA . VAL A 1 181 ? 3.451 -2.612 27.785 1.00 45.66 181 VAL A CA 1
ATOM 1346 C C . VAL A 1 181 ? 4.967 -2.481 27.680 1.00 45.66 181 VAL A C 1
ATOM 1348 O O . VAL A 1 181 ? 5.668 -3.457 27.443 1.00 45.66 181 VAL A O 1
ATOM 1351 N N . GLY A 1 182 ? 5.473 -1.250 27.786 1.00 47.16 182 GLY A N 1
ATOM 1352 C CA . GLY A 1 182 ? 6.914 -0.986 27.835 1.00 47.16 182 GLY A CA 1
ATOM 1353 C C . GLY A 1 182 ? 7.367 0.398 27.370 1.00 47.16 182 GLY A C 1
ATOM 1354 O O . GLY A 1 182 ? 8.402 0.874 27.831 1.00 47.16 182 GLY A O 1
ATOM 1355 N N . ARG A 1 183 ? 6.614 1.111 26.521 1.00 45.09 183 ARG A N 1
ATOM 1356 C CA . ARG A 1 183 ? 6.999 2.481 26.130 1.00 45.09 183 ARG A CA 1
ATOM 1357 C C . ARG A 1 183 ? 6.504 3.490 27.166 1.00 45.09 183 ARG A C 1
ATOM 1359 O O . ARG A 1 183 ? 5.395 4.011 27.060 1.00 45.09 183 ARG A O 1
ATOM 1366 N N . LYS A 1 184 ? 7.350 3.785 28.162 1.00 39.91 184 LYS A N 1
ATOM 1367 C CA . LYS A 1 184 ? 7.242 5.010 28.971 1.00 39.91 184 LYS A CA 1
ATOM 1368 C C . LYS A 1 184 ? 7.13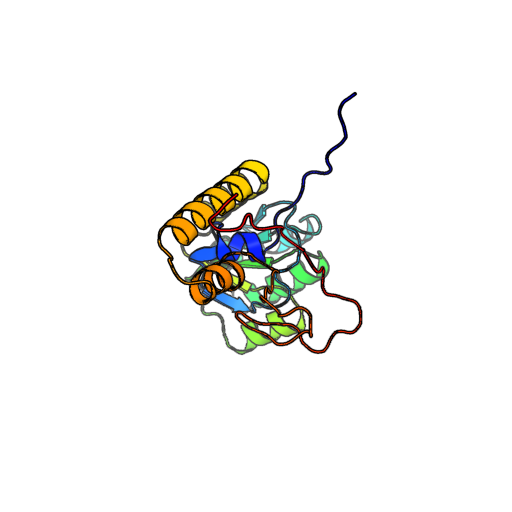2 6.204 28.005 1.00 39.91 184 LYS A C 1
ATOM 1370 O O . LYS A 1 184 ? 8.123 6.578 27.392 1.00 39.91 184 LYS A O 1
ATOM 1375 N N . GLY A 1 185 ? 5.922 6.746 27.838 1.00 45.81 185 GLY A N 1
ATOM 1376 C CA . GLY A 1 185 ? 5.675 8.019 27.148 1.00 45.81 185 GLY A CA 1
ATOM 1377 C C . GLY A 1 185 ? 4.882 8.012 25.830 1.00 45.81 185 GLY A C 1
ATOM 1378 O O . GLY A 1 185 ? 4.749 9.083 25.256 1.00 45.81 185 GLY A O 1
ATOM 1379 N N . GLY A 1 186 ? 4.346 6.884 25.333 1.00 52.97 186 GLY A N 1
ATOM 1380 C CA . GLY A 1 186 ? 3.744 6.849 23.977 1.00 52.97 186 GLY A CA 1
ATOM 1381 C C . GLY A 1 186 ? 2.251 6.511 23.842 1.00 52.97 186 GLY A C 1
ATOM 1382 O O . GLY A 1 186 ? 1.692 6.675 22.763 1.00 52.97 186 GLY A O 1
ATOM 1383 N N . GLY A 1 187 ? 1.590 6.004 24.885 1.00 61.75 187 GLY A N 1
ATOM 1384 C CA . GLY A 1 187 ? 0.210 5.511 24.775 1.00 61.75 187 GLY A CA 1
ATOM 1385 C C . GLY A 1 187 ? -0.837 6.572 25.114 1.00 61.75 187 GLY A C 1
ATOM 1386 O O . GLY A 1 187 ? -0.858 7.075 26.237 1.00 61.75 187 GLY A O 1
ATOM 1387 N N . ARG A 1 188 ? -1.758 6.875 24.189 1.00 72.12 188 ARG A N 1
ATOM 1388 C CA . ARG A 1 188 ? -2.945 7.689 24.495 1.00 72.12 188 ARG A CA 1
ATOM 1389 C C . ARG A 1 188 ? -3.987 6.820 25.200 1.00 72.12 188 ARG A C 1
ATOM 1391 O O . ARG A 1 188 ? -4.597 5.954 24.580 1.00 72.12 188 ARG A O 1
ATOM 1398 N N . ARG A 1 189 ? -4.216 7.060 26.494 1.00 76.56 189 ARG A N 1
ATOM 1399 C CA . ARG A 1 189 ? -5.316 6.420 27.230 1.00 76.56 189 ARG A CA 1
ATOM 1400 C C . ARG A 1 189 ? -6.619 7.153 26.915 1.00 76.56 189 ARG A C 1
ATOM 1402 O O . ARG A 1 189 ? -6.741 8.343 27.190 1.00 76.56 189 ARG A O 1
ATOM 1409 N N . VAL A 1 190 ? -7.582 6.432 26.348 1.00 78.62 190 VAL A N 1
ATOM 1410 C CA . VAL A 1 190 ? -8.946 6.921 26.124 1.00 78.62 190 VAL A CA 1
ATOM 1411 C C . VAL A 1 190 ? -9.842 6.293 27.184 1.00 78.62 190 VAL A C 1
ATOM 1413 O O . VAL A 1 190 ? -9.872 5.072 27.321 1.00 78.62 190 VAL A O 1
ATOM 1416 N N . GLN A 1 191 ? -10.533 7.124 27.962 1.00 80.06 191 GLN A N 1
ATOM 1417 C CA . GLN A 1 191 ? -11.575 6.672 28.880 1.00 80.06 191 GLN A CA 1
ATOM 1418 C C . GLN A 1 191 ? -12.927 6.927 28.229 1.00 80.06 191 GLN A C 1
ATOM 1420 O O . GLN A 1 191 ? -13.229 8.056 27.849 1.00 80.06 191 GLN A O 1
ATOM 1425 N N . VAL A 1 192 ? -13.713 5.865 28.087 1.00 75.81 192 VAL A N 1
ATOM 1426 C CA . VAL A 1 192 ? -15.081 5.934 27.583 1.00 75.81 192 VAL A CA 1
ATOM 1427 C C . VAL A 1 192 ? -15.996 5.616 28.752 1.00 75.81 192 VAL A C 1
ATOM 1429 O O . VAL A 1 192 ? -15.921 4.525 29.317 1.00 75.81 192 VAL A O 1
ATOM 1432 N N . SER A 1 193 ? -16.822 6.583 29.138 1.00 75.50 193 SER A N 1
ATOM 1433 C CA . SER A 1 193 ? -17.890 6.345 30.102 1.00 75.50 193 SER A CA 1
ATOM 1434 C C . SER A 1 193 ? -18.960 5.509 29.416 1.00 75.50 193 SER A C 1
ATOM 1436 O O . SER A 1 193 ? -19.569 5.959 28.448 1.00 75.50 193 SER A O 1
ATOM 1438 N N . VAL A 1 194 ? -19.151 4.285 29.894 1.00 72.19 194 VAL A N 1
ATOM 1439 C CA . VAL A 1 194 ? -20.228 3.411 29.433 1.00 72.19 194 VAL A CA 1
ATOM 1440 C C . VAL A 1 194 ? -21.347 3.515 30.457 1.00 72.19 194 VAL A C 1
ATOM 1442 O O . VAL A 1 194 ? -21.106 3.301 31.646 1.00 72.19 194 VAL A O 1
ATOM 1445 N N . ALA A 1 195 ? -22.538 3.887 29.992 1.00 69.94 195 ALA A N 1
ATOM 1446 C CA . ALA A 1 195 ? -23.759 3.811 30.781 1.00 69.94 195 ALA A CA 1
ATOM 1447 C C . ALA A 1 195 ? -23.935 2.382 31.309 1.00 69.94 195 ALA A C 1
ATOM 1449 O O . ALA A 1 195 ? -23.701 1.411 30.581 1.00 69.94 195 ALA A O 1
ATOM 1450 N N . GLY A 1 196 ? -24.309 2.250 32.581 1.00 61.03 196 GLY A N 1
ATOM 1451 C CA . GLY A 1 196 ? -24.679 0.949 33.123 1.00 61.03 196 GLY A CA 1
ATOM 1452 C C . GLY A 1 196 ? -25.936 0.411 32.428 1.00 61.03 196 GLY A C 1
ATOM 1453 O O . GLY A 1 196 ? -26.599 1.147 31.698 1.00 61.03 196 GLY A O 1
ATOM 1454 N N . PRO A 1 197 ? -26.312 -0.854 32.671 1.00 64.88 197 PRO A N 1
ATOM 1455 C CA . PRO A 1 197 ? -27.585 -1.391 32.183 1.00 64.88 197 PRO A CA 1
ATOM 1456 C C . PRO A 1 197 ? -28.813 -0.565 32.625 1.00 64.88 197 PRO A C 1
ATOM 1458 O O . PRO A 1 197 ? -29.857 -0.671 31.989 1.00 64.88 197 PRO A O 1
ATOM 1461 N N . ASP A 1 198 ? -28.666 0.292 33.642 1.00 64.56 198 ASP A N 1
ATOM 1462 C CA . ASP A 1 198 ? -29.710 1.182 34.165 1.00 64.56 198 ASP A CA 1
ATOM 1463 C C . ASP A 1 198 ? -29.662 2.628 33.612 1.00 64.56 198 ASP A C 1
ATOM 1465 O O . ASP A 1 198 ? -30.478 3.457 34.020 1.00 64.56 198 ASP A O 1
ATOM 1469 N N . GLY A 1 199 ? -28.753 2.929 32.671 1.00 45.88 199 GLY A N 1
ATOM 1470 C CA . GLY A 1 199 ? -28.557 4.272 32.093 1.00 45.88 199 GLY A CA 1
ATOM 1471 C C . GLY A 1 199 ? -27.406 5.069 32.699 1.00 45.88 199 GLY A C 1
ATOM 1472 O O . GLY A 1 199 ? -27.210 5.031 33.932 1.00 45.88 199 GLY A O 1
#